Protein AF-A0A0P0Y2K9-F1 (afdb_monomer_lite)

Organism: Oryza sativa subsp. japonica (NCBI:txid39947)

Radius of gyration: 36.41 Å; chains: 1; bounding box: 81×42×107 Å

Structure (mmCIF, N/CA/C/O backbone):
data_AF-A0A0P0Y2K9-F1
#
_entry.id   AF-A0A0P0Y2K9-F1
#
loop_
_atom_site.group_PDB
_atom_site.id
_atom_site.type_symbol
_atom_site.label_atom_id
_atom_site.label_alt_id
_atom_site.label_comp_id
_atom_site.label_asym_id
_atom_site.label_entity_id
_atom_site.label_seq_id
_atom_site.pdbx_PDB_ins_code
_atom_site.Cartn_x
_atom_site.Cartn_y
_atom_site.Cartn_z
_atom_site.occupancy
_atom_site.B_iso_or_equiv
_atom_site.auth_seq_id
_atom_site.auth_comp_id
_atom_site.auth_asym_id
_atom_site.auth_atom_id
_atom_site.pdbx_PDB_model_num
ATOM 1 N N . MET A 1 1 ? -17.322 7.278 36.467 1.00 27.23 1 MET A N 1
ATOM 2 C CA . MET A 1 1 ? -15.935 7.567 36.911 1.00 27.23 1 MET A CA 1
ATOM 3 C C . MET A 1 1 ? -15.399 6.265 37.475 1.00 27.23 1 MET A C 1
ATOM 5 O O . MET A 1 1 ? -15.987 5.803 38.440 1.00 27.23 1 MET A O 1
ATOM 9 N N . VAL A 1 2 ? -14.335 5.715 36.868 1.00 25.84 2 VAL A N 1
ATOM 10 C CA . VAL A 1 2 ? -13.730 4.390 37.157 1.00 25.84 2 VAL A CA 1
ATOM 11 C C . VAL A 1 2 ? -14.665 3.254 36.690 1.00 25.84 2 VAL A C 1
ATOM 13 O O . VAL A 1 2 ? -15.822 3.221 37.081 1.00 25.84 2 VAL A O 1
ATOM 16 N N . LEU A 1 3 ? -14.297 2.400 35.729 1.00 27.08 3 LEU A N 1
ATOM 17 C CA . LEU A 1 3 ? -13.414 1.250 35.947 1.00 27.08 3 LEU A CA 1
ATOM 18 C C . LEU A 1 3 ? -12.744 0.775 34.636 1.00 27.08 3 LEU A C 1
ATOM 20 O O . LEU A 1 3 ? -13.413 0.428 33.670 1.00 27.08 3 LEU A O 1
ATOM 24 N N . ASN A 1 4 ? -11.410 0.778 34.673 1.00 29.02 4 ASN A N 1
ATOM 25 C CA . ASN A 1 4 ? -10.453 -0.160 34.077 1.00 29.02 4 ASN A CA 1
ATOM 26 C C . ASN A 1 4 ? -10.593 -0.544 32.589 1.00 29.02 4 ASN A C 1
ATOM 28 O O . ASN A 1 4 ? -11.092 -1.604 32.236 1.00 29.02 4 ASN A O 1
ATOM 32 N N . MET A 1 5 ? -9.945 0.262 31.740 1.00 30.53 5 MET A N 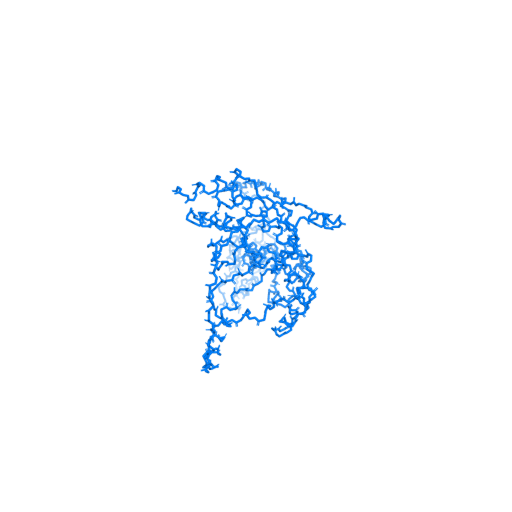1
ATOM 33 C CA . MET A 1 5 ? -9.305 -0.178 30.484 1.00 30.53 5 MET A CA 1
ATOM 34 C C . MET A 1 5 ? -7.944 -0.881 30.739 1.00 30.53 5 MET A C 1
ATOM 36 O O . MET A 1 5 ? -7.162 -1.052 29.811 1.00 30.53 5 MET A O 1
ATOM 40 N N . GLU A 1 6 ? -7.615 -1.244 31.986 1.00 28.23 6 GLU A N 1
ATOM 41 C CA . GLU A 1 6 ? -6.248 -1.625 32.393 1.00 28.23 6 GLU A CA 1
ATOM 42 C C . GLU A 1 6 ? -5.850 -3.092 32.115 1.00 28.23 6 GLU A C 1
ATOM 44 O O . GLU A 1 6 ? -4.686 -3.424 32.293 1.00 28.23 6 GLU A O 1
ATOM 49 N N . GLU A 1 7 ? -6.733 -3.953 31.590 1.00 30.23 7 GLU A N 1
ATOM 50 C CA . GLU A 1 7 ? -6.411 -5.374 31.309 1.00 30.23 7 GLU A CA 1
ATOM 51 C C . GLU A 1 7 ? -6.665 -5.827 29.854 1.00 30.23 7 GLU A C 1
ATOM 53 O O . GLU A 1 7 ? -6.779 -7.018 29.577 1.00 30.23 7 GLU A O 1
ATOM 58 N N . ILE A 1 8 ? -6.706 -4.914 28.871 1.00 36.59 8 ILE A N 1
ATOM 59 C CA . ILE A 1 8 ? -6.837 -5.270 27.433 1.00 36.59 8 ILE A CA 1
ATOM 60 C C . ILE A 1 8 ? -5.480 -5.716 26.853 1.00 36.59 8 ILE A C 1
ATOM 62 O O . ILE A 1 8 ? -5.045 -5.263 25.798 1.00 36.59 8 ILE A O 1
ATOM 66 N N . ILE A 1 9 ? -4.767 -6.572 27.584 1.00 33.12 9 ILE A N 1
ATOM 67 C CA . ILE A 1 9 ? -3.534 -7.230 27.154 1.00 33.12 9 ILE A CA 1
ATOM 68 C C . ILE A 1 9 ? -3.469 -8.572 27.889 1.00 33.12 9 ILE A C 1
ATOM 70 O O . ILE A 1 9 ? -2.968 -8.624 29.006 1.00 33.12 9 ILE A O 1
ATOM 74 N N . LYS A 1 10 ? -4.008 -9.636 27.283 1.00 30.83 10 LYS A N 1
ATOM 75 C CA . LYS A 1 10 ? -3.523 -11.030 27.380 1.00 30.83 10 LYS A CA 1
ATOM 76 C C . LYS A 1 10 ? -4.447 -11.946 26.568 1.00 30.83 10 LYS A C 1
ATOM 78 O O . LYS A 1 10 ? -5.601 -12.141 26.929 1.00 30.83 10 LYS A O 1
ATOM 83 N N . GLY A 1 11 ? -3.912 -12.517 25.489 1.00 27.78 11 GLY A N 1
ATOM 84 C CA . GLY A 1 11 ? -4.501 -13.664 24.792 1.00 27.78 11 GLY A CA 1
ATOM 85 C C . GLY A 1 11 ? -5.374 -13.325 23.580 1.00 27.78 11 GLY A C 1
ATOM 86 O O . GLY A 1 11 ? -6.485 -12.820 23.689 1.00 27.78 11 GLY A O 1
ATOM 87 N N . THR A 1 12 ? -4.841 -13.653 22.414 1.00 28.48 12 THR A N 1
ATOM 88 C CA . THR A 1 12 ? -5.476 -13.808 21.100 1.00 28.48 12 THR A CA 1
ATOM 89 C C . THR A 1 12 ? -6.893 -14.420 21.116 1.00 28.48 12 THR A C 1
ATOM 91 O O . THR A 1 12 ? -7.083 -15.565 21.500 1.00 28.48 12 THR A O 1
ATOM 94 N N . ASP A 1 13 ? -7.881 -13.623 20.689 1.00 28.97 13 ASP A N 1
ATOM 95 C CA . ASP A 1 13 ? -9.099 -13.941 19.907 1.00 28.97 13 ASP A CA 1
ATOM 96 C C . ASP A 1 13 ? -10.182 -12.897 20.237 1.00 28.97 13 ASP A C 1
ATOM 98 O O . ASP A 1 13 ? -10.722 -12.846 21.337 1.00 28.97 13 ASP A O 1
ATOM 102 N N . GLN A 1 14 ? -10.452 -12.022 19.265 1.00 30.30 14 GLN A N 1
ATOM 103 C CA . GLN A 1 14 ? -11.392 -10.889 19.247 1.00 30.30 14 GLN A CA 1
ATOM 104 C C . GLN A 1 14 ? -12.534 -10.923 20.292 1.00 30.30 14 GLN A C 1
ATOM 106 O O . GLN A 1 14 ? -13.595 -11.503 20.059 1.00 30.30 14 GLN A O 1
ATOM 111 N N . GLN A 1 15 ? -12.364 -10.198 21.403 1.00 33.53 15 GLN A N 1
ATOM 112 C CA . GLN A 1 15 ? -13.417 -9.918 22.385 1.00 33.53 15 GLN A CA 1
ATOM 113 C C . GLN A 1 15 ? -13.559 -8.399 22.547 1.00 33.53 15 GLN A C 1
ATOM 115 O O . GLN A 1 15 ? -12.663 -7.735 23.059 1.00 33.53 15 GLN A O 1
ATOM 120 N N . VAL A 1 16 ? -14.682 -7.831 22.096 1.00 36.31 16 VAL A N 1
ATOM 121 C CA . VAL A 1 16 ? -15.023 -6.419 22.341 1.00 36.31 16 VAL A CA 1
ATOM 122 C C . VAL A 1 16 ? -16.177 -6.361 23.332 1.00 36.31 16 VAL A C 1
ATOM 124 O O . VAL A 1 16 ? -17.310 -6.715 23.010 1.00 36.31 16 VAL A O 1
ATOM 127 N N . ILE A 1 17 ? -15.867 -5.914 24.548 1.00 38.50 17 ILE A N 1
ATOM 128 C CA . ILE A 1 17 ? -16.827 -5.631 25.616 1.00 38.50 17 ILE A CA 1
ATOM 129 C C . ILE A 1 17 ? -17.313 -4.188 25.454 1.00 38.50 17 ILE A C 1
ATOM 131 O O . ILE A 1 17 ? -16.518 -3.255 25.357 1.00 38.50 17 ILE A O 1
ATOM 135 N N . PHE A 1 18 ? -18.630 -3.997 25.439 1.00 38.03 18 PHE A N 1
ATOM 136 C CA . PHE A 1 18 ? -19.262 -2.682 25.449 1.00 38.03 18 PHE A CA 1
ATOM 137 C C . PHE A 1 18 ? -19.820 -2.361 26.836 1.00 38.03 18 PHE A C 1
ATOM 139 O O . PHE A 1 18 ? -20.658 -3.098 27.351 1.00 38.03 18 PHE A O 1
ATOM 146 N N . PHE A 1 19 ? -19.401 -1.230 27.402 1.00 32.75 19 PHE A N 1
ATOM 147 C CA . PHE A 1 19 ? -19.941 -0.672 28.642 1.00 32.75 19 PHE A CA 1
ATOM 148 C C . PHE A 1 19 ? -20.997 0.395 28.332 1.00 32.75 19 PHE A C 1
ATOM 150 O O . PHE A 1 19 ? -20.792 1.235 27.453 1.00 32.75 19 PHE A O 1
ATOM 157 N N . VAL A 1 20 ? -22.103 0.410 29.082 1.00 34.56 20 VAL A N 1
ATOM 158 C CA . VAL A 1 20 ? -22.997 1.574 29.156 1.00 34.56 20 VAL A CA 1
ATOM 159 C C . VAL A 1 20 ? -23.307 1.863 30.621 1.00 34.56 20 VAL A C 1
ATOM 161 O O . VAL A 1 20 ? -23.966 1.069 31.288 1.00 34.56 20 VAL A O 1
ATOM 164 N N . ASP A 1 21 ? -22.863 3.030 31.089 1.00 30.19 21 ASP A N 1
ATOM 165 C CA . ASP A 1 21 ? -23.347 3.651 32.321 1.00 30.19 21 ASP A CA 1
ATOM 166 C C . ASP A 1 21 ? -24.831 4.009 32.149 1.00 30.19 21 ASP A C 1
ATOM 168 O O . ASP A 1 21 ? -25.190 4.898 31.368 1.00 30.19 21 ASP A O 1
ATOM 172 N N . ASN A 1 22 ? -25.701 3.318 32.886 1.00 33.00 22 ASN A N 1
ATOM 173 C CA . ASN A 1 22 ? -27.119 3.641 32.973 1.00 33.00 22 ASN A CA 1
ATOM 174 C C . ASN A 1 22 ? -27.379 4.557 34.177 1.00 33.00 22 ASN A C 1
ATOM 176 O O . ASN A 1 22 ? -27.953 4.144 35.179 1.00 33.00 22 ASN A O 1
ATOM 180 N N . ASP A 1 23 ? -26.969 5.819 34.068 1.00 29.42 23 ASP A N 1
ATOM 181 C CA . ASP A 1 23 ? -27.476 6.883 34.933 1.00 29.42 23 ASP A CA 1
ATOM 182 C C . ASP A 1 23 ? -28.625 7.582 34.206 1.00 29.42 23 ASP A C 1
ATOM 184 O O . ASP A 1 23 ? -28.362 8.520 33.459 1.00 29.42 23 ASP A O 1
ATOM 188 N N . GLN A 1 24 ? -29.867 7.107 34.392 1.00 39.22 24 GLN A N 1
ATOM 189 C CA . GLN A 1 24 ? -31.086 7.912 34.622 1.00 39.22 24 GLN A CA 1
ATOM 190 C C . GLN A 1 24 ? -32.241 7.017 35.120 1.00 39.22 24 GLN A C 1
ATOM 192 O O . GLN A 1 24 ? -32.911 6.333 34.357 1.00 39.22 24 GLN A O 1
ATOM 197 N N . GLN A 1 25 ? -32.435 7.057 36.440 1.00 32.00 25 GLN A N 1
ATOM 198 C CA . GLN A 1 25 ? -33.691 6.978 37.199 1.00 32.00 25 GLN A CA 1
ATOM 199 C C . GLN A 1 25 ? -34.927 6.323 36.553 1.00 32.00 25 GLN A C 1
ATOM 201 O O . GLN A 1 25 ? -35.595 6.904 35.705 1.00 32.00 25 GLN A O 1
ATOM 206 N N . GLY A 1 26 ? -35.355 5.236 37.202 1.00 26.80 26 GLY A N 1
ATOM 207 C CA . GLY A 1 26 ? -36.754 5.029 37.563 1.00 26.80 26 GLY A CA 1
ATOM 208 C C . GLY A 1 26 ? -37.566 4.232 36.558 1.00 26.80 26 GLY A C 1
ATOM 209 O O . GLY A 1 26 ? -38.086 4.805 35.615 1.00 26.80 26 GLY A O 1
ATOM 210 N N . MET A 1 27 ? -37.742 2.939 36.837 1.00 31.58 27 MET A N 1
ATOM 211 C CA . MET A 1 27 ? -39.024 2.224 36.765 1.00 31.58 27 MET A CA 1
ATOM 212 C C . MET A 1 27 ? -38.861 0.903 37.530 1.00 31.58 27 MET A C 1
ATOM 214 O O . MET A 1 27 ? -38.116 0.011 37.138 1.00 31.58 27 MET A O 1
ATOM 218 N N . GLN A 1 28 ? -39.523 0.851 38.682 1.00 28.00 28 GLN A N 1
ATOM 219 C CA . GLN A 1 28 ? -39.623 -0.281 39.592 1.00 28.00 28 GLN A CA 1
ATOM 220 C C . GLN A 1 28 ? -40.390 -1.431 38.925 1.00 28.00 28 GLN A C 1
ATOM 222 O O . GLN A 1 28 ? -41.547 -1.247 38.553 1.00 28.00 28 GLN A O 1
ATOM 227 N N . TYR A 1 29 ? -39.781 -2.615 38.844 1.00 33.38 29 TYR A N 1
ATOM 228 C CA . TYR A 1 29 ? -40.505 -3.880 38.732 1.00 33.38 29 TYR A CA 1
ATOM 229 C C . TYR A 1 29 ? -39.875 -4.891 39.691 1.00 33.38 29 TYR A C 1
ATOM 231 O O . TYR A 1 29 ? -38.729 -5.299 39.520 1.00 33.38 29 TYR A O 1
ATOM 239 N N . ASP A 1 30 ? -40.636 -5.233 40.728 1.00 26.30 30 ASP A N 1
ATOM 240 C CA . ASP A 1 30 ? -40.287 -6.215 41.748 1.00 26.30 30 ASP A CA 1
ATOM 241 C C . ASP A 1 30 ? -40.290 -7.635 41.156 1.00 26.30 30 ASP A C 1
ATOM 243 O O . ASP A 1 30 ? -41.268 -8.045 40.524 1.00 26.30 30 ASP A O 1
ATOM 247 N N . MET A 1 31 ? -39.237 -8.418 41.415 1.00 33.91 31 MET A N 1
ATOM 248 C CA . MET A 1 31 ? -39.360 -9.874 41.529 1.00 33.91 31 MET A CA 1
ATOM 249 C C . MET A 1 31 ? -38.220 -10.450 42.386 1.00 33.91 31 MET A C 1
ATOM 251 O O . MET A 1 31 ? -37.057 -10.475 41.987 1.00 33.91 31 MET A O 1
ATOM 255 N N . ASP A 1 32 ? -38.582 -10.891 43.590 1.00 28.06 32 ASP A N 1
ATOM 256 C CA . ASP A 1 32 ? -37.734 -11.553 44.583 1.00 28.06 32 ASP A CA 1
ATOM 257 C C . ASP A 1 32 ? -37.238 -12.929 44.109 1.00 28.06 32 ASP A C 1
ATOM 259 O O . ASP A 1 32 ? -38.087 -13.771 43.840 1.00 28.06 32 ASP A O 1
ATOM 263 N N . VAL A 1 33 ? -35.923 -13.227 44.149 1.00 37.97 33 VAL A N 1
ATOM 264 C CA . VAL A 1 33 ? -35.419 -14.561 44.570 1.00 37.97 33 VAL A CA 1
ATOM 265 C C . VAL A 1 33 ? -33.964 -14.526 45.106 1.00 37.97 33 VAL A C 1
ATOM 267 O O . VAL A 1 33 ? -32.987 -14.519 44.369 1.00 37.97 33 VAL A O 1
ATOM 270 N N . ASN A 1 34 ? -33.864 -14.516 46.435 1.00 34.22 34 ASN A N 1
ATOM 271 C CA . ASN A 1 34 ? -32.932 -15.190 47.358 1.00 34.22 34 ASN A CA 1
ATOM 272 C C . ASN A 1 34 ? -31.478 -15.609 46.967 1.00 34.22 34 ASN A C 1
ATOM 274 O O . ASN A 1 34 ? -31.247 -16.552 46.216 1.00 34.22 34 ASN A O 1
ATOM 278 N N . ALA A 1 35 ? -30.536 -14.972 47.677 1.00 34.72 35 ALA A N 1
ATOM 279 C CA . ALA A 1 35 ? -29.267 -15.417 48.286 1.00 34.72 35 ALA A CA 1
ATOM 280 C C . ALA A 1 35 ? -28.654 -16.811 47.995 1.00 34.72 35 ALA A C 1
ATOM 282 O O . ALA A 1 35 ? -29.238 -17.845 48.311 1.00 34.72 35 ALA A O 1
ATOM 283 N N . ASN A 1 36 ? -27.358 -16.825 47.652 1.00 35.78 36 ASN A N 1
A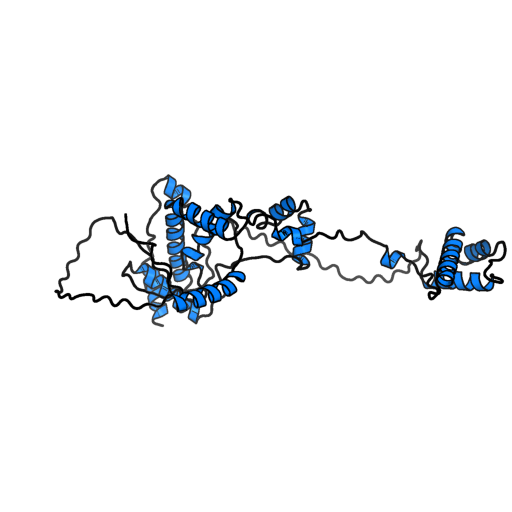TOM 284 C CA . ASN A 1 36 ? -26.263 -17.160 48.588 1.00 35.78 36 ASN A CA 1
ATOM 285 C C . ASN A 1 36 ? -24.897 -17.113 47.879 1.00 35.78 36 ASN A C 1
ATOM 287 O O . ASN A 1 36 ? -24.723 -17.695 46.812 1.00 35.78 36 ASN A O 1
ATOM 291 N N . GLY A 1 37 ? -23.929 -16.428 48.495 1.00 31.42 37 GLY A N 1
ATOM 292 C CA . GLY A 1 37 ? -22.563 -16.300 47.986 1.00 31.42 37 GLY A CA 1
ATOM 293 C C . GLY A 1 37 ? -21.664 -17.501 48.284 1.00 31.42 37 GLY A C 1
ATOM 294 O O . GLY A 1 37 ? -22.033 -18.383 49.057 1.00 31.42 37 GLY A O 1
ATOM 295 N N . ASN A 1 38 ? -20.463 -17.496 47.692 1.00 35.94 38 ASN A N 1
ATOM 296 C CA . ASN A 1 38 ? -19.182 -17.656 48.396 1.00 35.94 38 ASN A CA 1
ATOM 297 C C . ASN A 1 38 ? -17.975 -17.660 47.428 1.00 35.94 38 ASN A C 1
ATOM 299 O O . ASN A 1 38 ? -17.845 -18.563 46.613 1.00 35.94 38 ASN A O 1
ATOM 303 N N . LYS A 1 39 ? -17.084 -16.684 47.665 1.00 36.81 39 LYS A N 1
ATOM 304 C CA . LYS A 1 39 ? -15.609 -16.742 47.785 1.00 36.81 39 LYS A CA 1
ATOM 305 C C . LYS A 1 39 ? -14.740 -17.200 46.601 1.00 36.81 39 LYS A C 1
ATOM 307 O O . LYS A 1 39 ? -14.658 -18.380 46.282 1.00 36.81 39 LYS A O 1
ATOM 312 N N . GLU A 1 40 ? -13.975 -16.226 46.115 1.00 31.19 40 GLU A N 1
ATOM 313 C CA . GLU A 1 40 ? -12.767 -16.318 45.291 1.00 31.19 40 GLU A CA 1
ATOM 314 C C . GLU A 1 40 ? -11.593 -16.979 46.045 1.00 31.19 40 GLU A C 1
ATOM 316 O O . GLU A 1 40 ? -11.427 -16.799 47.257 1.00 31.19 40 GLU A O 1
ATOM 321 N N . GLN A 1 41 ? -10.769 -17.728 45.308 1.00 35.41 41 GLN A N 1
ATOM 322 C CA . GLN A 1 41 ? -9.404 -18.120 45.670 1.00 35.41 41 GLN A CA 1
ATOM 323 C C . GLN A 1 41 ? -8.498 -17.821 44.470 1.00 35.41 41 GLN A C 1
ATOM 325 O O . GLN A 1 41 ? -8.681 -18.407 43.405 1.00 35.41 41 GLN A O 1
ATOM 330 N N . GLU A 1 42 ? -7.542 -16.913 44.663 1.00 32.25 42 GLU A N 1
ATOM 331 C CA . GLU A 1 42 ? -6.419 -16.638 43.761 1.00 32.25 42 GLU A CA 1
ATOM 332 C C . GLU A 1 42 ? -5.368 -17.758 43.849 1.00 32.25 42 GLU A C 1
ATOM 334 O O . GLU A 1 42 ? -5.057 -18.251 44.938 1.00 32.25 42 GLU A O 1
ATOM 339 N N . ILE A 1 43 ? -4.807 -18.142 42.699 1.00 35.16 43 ILE A N 1
ATOM 340 C CA . ILE A 1 43 ? -3.595 -18.959 42.570 1.00 35.16 43 ILE A CA 1
ATOM 341 C C . ILE A 1 43 ? -2.659 -18.202 41.617 1.00 35.16 43 ILE A C 1
ATOM 343 O O . ILE A 1 43 ? -2.964 -18.079 40.434 1.00 35.16 43 ILE A O 1
ATOM 347 N N . GLU A 1 44 ? -1.542 -17.697 42.145 1.00 32.50 44 GLU A N 1
ATOM 348 C CA . GLU A 1 44 ? -0.389 -17.190 41.385 1.00 32.50 44 GLU A CA 1
ATOM 349 C C . GLU A 1 44 ? 0.453 -18.369 40.867 1.00 32.50 44 GLU A C 1
ATOM 351 O O . GLU A 1 44 ? 0.817 -19.242 41.660 1.00 32.50 44 GLU A O 1
ATOM 356 N N . LEU A 1 45 ? 0.794 -18.391 39.572 1.00 38.66 45 LEU A N 1
ATOM 357 C CA . LEU A 1 45 ? 1.868 -19.223 39.013 1.00 38.66 45 LEU A CA 1
ATOM 358 C C . LEU A 1 45 ? 2.601 -18.472 37.883 1.00 38.66 45 LEU A C 1
ATOM 360 O O . LEU A 1 45 ? 1.971 -17.856 37.027 1.00 38.66 45 LEU A O 1
ATOM 364 N N . ASP A 1 46 ? 3.932 -18.532 37.952 1.00 35.91 46 ASP A N 1
ATOM 365 C CA . ASP A 1 46 ? 4.945 -17.849 37.138 1.00 35.91 46 ASP A CA 1
ATOM 366 C C . ASP A 1 46 ? 5.008 -18.356 35.677 1.00 35.91 46 ASP A C 1
ATOM 368 O O . ASP A 1 46 ? 5.309 -19.529 35.465 1.00 35.91 46 ASP A O 1
ATOM 372 N N . ASP A 1 47 ? 4.807 -17.479 34.679 1.00 50.06 47 ASP A N 1
ATOM 373 C CA . ASP A 1 47 ? 4.834 -17.810 33.230 1.00 50.06 47 ASP A CA 1
ATOM 374 C C . ASP A 1 47 ? 5.529 -16.728 32.349 1.00 50.06 47 ASP A C 1
ATOM 376 O O . ASP A 1 47 ? 5.256 -16.598 31.152 1.00 50.06 47 ASP A O 1
ATOM 380 N N . ASP A 1 48 ? 6.451 -15.930 32.906 1.00 44.81 48 ASP A N 1
ATOM 381 C CA . ASP A 1 48 ? 7.046 -14.771 32.199 1.00 44.81 48 ASP A CA 1
ATOM 382 C C . ASP A 1 48 ? 7.864 -15.131 30.933 1.00 44.81 48 ASP A C 1
ATOM 384 O O . ASP A 1 48 ? 7.903 -14.346 29.986 1.00 44.81 48 ASP A O 1
ATOM 388 N N . ASP A 1 49 ? 8.453 -16.329 30.841 1.00 47.53 49 ASP A N 1
ATOM 389 C CA . ASP A 1 49 ? 9.257 -16.731 29.669 1.00 47.53 49 ASP A CA 1
ATOM 390 C C . ASP A 1 49 ? 8.404 -17.192 28.464 1.00 47.53 49 ASP A C 1
ATOM 392 O O . ASP A 1 49 ? 8.879 -17.187 27.325 1.00 47.53 49 ASP A O 1
ATOM 396 N N . ALA A 1 50 ? 7.140 -17.578 28.682 1.00 51.84 50 ALA A N 1
ATOM 397 C CA . ALA A 1 50 ? 6.243 -18.034 27.614 1.00 51.84 50 ALA A CA 1
ATOM 398 C C . ALA A 1 50 ? 5.594 -16.861 26.856 1.00 51.84 50 ALA A C 1
ATOM 400 O O . ALA A 1 50 ? 5.422 -16.928 25.637 1.00 51.84 50 ALA A O 1
ATOM 401 N N . LEU A 1 51 ? 5.308 -15.759 27.560 1.00 54.97 51 LEU A N 1
ATOM 402 C CA . LEU A 1 51 ? 4.719 -14.543 26.987 1.00 54.97 51 LEU A CA 1
ATOM 403 C C . LEU A 1 51 ? 5.674 -13.813 26.036 1.00 54.97 51 LEU A C 1
ATOM 405 O O . LEU A 1 51 ? 5.229 -13.233 25.046 1.00 54.97 51 LEU A O 1
ATOM 409 N N . GLN A 1 52 ? 6.983 -13.871 26.294 1.00 49.66 52 GLN A N 1
ATOM 410 C CA . GLN A 1 52 ? 7.986 -13.237 25.436 1.00 49.66 52 GLN A CA 1
ATOM 411 C C . GLN A 1 52 ? 8.021 -13.883 24.040 1.00 49.66 52 GLN A C 1
ATOM 413 O O . GLN A 1 52 ? 8.125 -13.189 23.032 1.00 49.66 52 GLN A O 1
ATOM 418 N N . HIS A 1 53 ? 7.854 -15.207 23.973 1.00 51.56 53 HIS A N 1
ATOM 419 C CA . HIS A 1 53 ? 7.876 -15.959 22.718 1.00 51.56 53 HIS A CA 1
ATOM 420 C C . HIS A 1 53 ? 6.557 -15.832 21.923 1.00 51.56 53 HIS A C 1
ATOM 422 O O . HIS A 1 53 ? 6.565 -15.974 20.698 1.00 51.56 53 HIS A O 1
ATOM 428 N N . GLU A 1 54 ? 5.435 -15.547 22.599 1.00 54.97 54 GLU A N 1
ATOM 429 C CA . GLU A 1 54 ? 4.153 -15.172 21.975 1.00 54.97 54 GLU A CA 1
ATOM 430 C C . GLU A 1 54 ? 4.150 -13.721 21.464 1.00 54.97 54 GLU A C 1
ATOM 432 O O . GLU A 1 54 ? 3.603 -13.454 20.393 1.00 54.97 54 GLU A O 1
ATOM 437 N N . LEU A 1 55 ? 4.797 -12.791 22.180 1.00 55.44 55 LEU A N 1
ATOM 438 C CA . LEU A 1 55 ? 4.982 -11.401 21.740 1.00 55.44 55 LEU A CA 1
ATOM 439 C C . LEU A 1 55 ? 5.859 -11.310 20.485 1.00 55.44 55 LEU A C 1
ATOM 441 O O . LEU A 1 55 ? 5.490 -10.612 19.543 1.00 55.44 55 LEU A O 1
ATOM 445 N N . GLU A 1 56 ? 6.961 -12.065 20.432 1.00 55.84 56 GLU A N 1
ATOM 446 C CA . GLU A 1 56 ? 7.832 -12.129 19.247 1.00 55.84 56 GLU A CA 1
ATOM 447 C C . GLU A 1 56 ? 7.117 -12.753 18.032 1.00 55.84 56 GLU A C 1
ATOM 449 O O . GLU A 1 56 ? 7.343 -12.331 16.900 1.00 55.84 56 GLU A O 1
ATOM 454 N N . ALA A 1 57 ? 6.197 -13.704 18.247 1.00 59.22 57 ALA A N 1
ATOM 455 C CA . ALA A 1 57 ? 5.394 -14.296 17.172 1.00 59.22 57 ALA A CA 1
ATOM 456 C C . ALA A 1 57 ? 4.306 -13.344 16.632 1.00 59.22 57 ALA A C 1
ATOM 458 O O . ALA A 1 57 ? 3.985 -13.387 15.447 1.00 59.22 57 ALA A O 1
ATOM 459 N N . LEU A 1 58 ? 3.760 -12.462 17.478 1.00 56.78 58 LEU A N 1
ATOM 460 C CA . LEU A 1 58 ? 2.809 -11.421 17.069 1.00 56.78 58 LEU A CA 1
ATOM 461 C C . LEU A 1 58 ? 3.492 -10.253 16.338 1.00 56.78 58 LEU A C 1
ATOM 463 O O . LEU A 1 58 ? 2.859 -9.601 15.509 1.00 56.78 58 LEU A O 1
ATOM 467 N N . GLU A 1 59 ? 4.774 -9.989 16.601 1.00 50.81 59 GLU A N 1
ATOM 468 C CA . GLU A 1 59 ? 5.530 -8.893 15.977 1.00 50.81 59 GLU A CA 1
ATOM 469 C C . GLU A 1 59 ? 5.839 -9.139 14.484 1.00 50.81 59 GLU A C 1
ATOM 471 O O . GLU A 1 59 ? 5.909 -8.185 13.700 1.00 50.81 59 GLU A O 1
ATOM 476 N N . ASP A 1 60 ? 5.907 -10.410 14.070 1.00 41.62 60 ASP A N 1
ATOM 477 C CA . ASP A 1 60 ? 5.991 -10.818 12.660 1.00 41.62 60 ASP A CA 1
ATOM 478 C C . ASP A 1 60 ? 4.631 -10.707 11.931 1.00 41.62 60 ASP A C 1
ATOM 480 O O . ASP A 1 60 ? 4.594 -10.358 10.749 1.00 41.62 60 ASP A O 1
ATOM 484 N N . ASP A 1 61 ? 3.505 -10.893 12.634 1.00 45.19 61 ASP A N 1
ATOM 485 C CA . ASP A 1 61 ? 2.149 -10.760 12.068 1.00 45.19 61 ASP A CA 1
ATOM 486 C C . ASP A 1 61 ? 1.658 -9.295 12.008 1.00 45.19 61 ASP A C 1
ATOM 488 O O . ASP A 1 61 ? 0.829 -8.930 11.167 1.00 45.19 61 ASP A O 1
ATOM 492 N N . ILE A 1 62 ? 2.203 -8.407 12.848 1.00 43.50 62 ILE A N 1
ATOM 493 C CA . ILE A 1 62 ? 1.877 -6.966 12.866 1.00 43.50 62 ILE A CA 1
ATOM 494 C C . ILE A 1 62 ? 2.416 -6.232 11.621 1.00 43.50 62 ILE A C 1
ATOM 496 O O . ILE A 1 62 ? 1.905 -5.169 11.250 1.00 43.50 62 ILE A O 1
ATOM 500 N N . GLN A 1 63 ? 3.389 -6.808 10.908 1.00 36.88 63 GLN A N 1
ATOM 501 C CA . GLN A 1 63 ? 3.978 -6.203 9.708 1.00 36.88 63 GLN A CA 1
ATOM 502 C C . GLN A 1 63 ? 3.080 -6.295 8.456 1.00 36.88 63 GLN A C 1
ATOM 504 O O . GLN A 1 63 ? 3.347 -5.594 7.477 1.00 36.88 63 GLN A O 1
ATOM 509 N N . ASP A 1 64 ? 1.980 -7.059 8.499 1.00 37.44 64 ASP A N 1
ATOM 510 C CA . ASP A 1 64 ? 1.024 -7.204 7.382 1.00 37.44 64 ASP A CA 1
ATOM 511 C C . ASP A 1 64 ? -0.237 -6.313 7.514 1.00 37.44 64 ASP A C 1
ATOM 513 O O . ASP A 1 64 ? -0.999 -6.141 6.563 1.00 37.44 64 ASP A O 1
ATOM 517 N N . TYR A 1 65 ? -0.447 -5.654 8.665 1.00 38.69 65 TYR A N 1
ATOM 518 C CA . TYR A 1 65 ? -1.676 -4.891 8.974 1.00 38.69 65 TYR A CA 1
ATOM 519 C C . TYR A 1 65 ? -1.514 -3.357 8.962 1.00 38.69 65 TYR A C 1
ATOM 521 O O . TYR A 1 65 ? -2.229 -2.616 9.643 1.00 38.69 65 TYR A O 1
ATOM 529 N N . GLY A 1 66 ? -0.590 -2.840 8.151 1.00 33.69 66 GLY A N 1
ATOM 530 C CA . GLY A 1 66 ? -0.329 -1.405 8.034 1.00 33.69 66 GLY A CA 1
ATOM 531 C C . GLY A 1 66 ? -1.175 -0.670 6.979 1.00 33.69 66 GLY A C 1
ATOM 532 O O . GLY A 1 66 ? -1.064 -0.941 5.789 1.00 33.69 66 GLY A O 1
ATOM 533 N N . VAL A 1 67 ? -1.842 0.411 7.419 1.00 34.47 67 VAL A N 1
ATOM 534 C CA . VAL A 1 67 ? -2.150 1.664 6.674 1.00 34.47 67 VAL A CA 1
ATOM 535 C C . VAL A 1 67 ? -3.570 1.841 6.088 1.00 34.47 67 VAL A C 1
ATOM 537 O O . VAL A 1 67 ? -3.783 1.566 4.914 1.00 34.47 67 VAL A O 1
ATOM 540 N N . TYR A 1 68 ? -4.472 2.514 6.838 1.00 36.50 68 TYR A N 1
ATOM 541 C CA . TYR A 1 68 ? -5.515 3.421 6.296 1.00 36.50 68 TYR A CA 1
ATOM 542 C C . TYR A 1 68 ? -5.847 4.604 7.198 1.00 36.50 68 TYR A C 1
ATOM 544 O O . TYR A 1 68 ? -6.608 4.474 8.146 1.00 36.50 68 TYR A O 1
ATOM 552 N N . ALA A 1 69 ? -5.401 5.794 6.811 1.00 30.14 69 ALA A N 1
ATOM 553 C CA . ALA A 1 69 ? -5.936 7.041 7.339 1.00 30.14 69 ALA A CA 1
ATOM 554 C C . ALA A 1 69 ? -6.402 7.921 6.175 1.00 30.14 69 ALA A C 1
ATOM 556 O O . ALA A 1 69 ? -5.584 8.410 5.399 1.00 30.14 69 ALA A O 1
ATOM 557 N N . ASP A 1 70 ? -7.711 8.134 6.066 1.00 32.78 70 ASP A N 1
ATOM 558 C CA . ASP A 1 70 ? -8.263 9.417 5.636 1.00 32.78 70 ASP A CA 1
ATOM 559 C C . ASP A 1 70 ? -9.616 9.590 6.332 1.00 32.78 70 ASP A C 1
ATOM 561 O O . ASP A 1 70 ? -10.391 8.642 6.468 1.00 32.78 70 ASP A O 1
ATOM 565 N N . ALA A 1 71 ? -9.877 10.793 6.831 1.00 32.94 71 ALA A N 1
ATOM 566 C CA . ALA A 1 71 ? -11.104 11.133 7.530 1.00 32.94 71 ALA A CA 1
ATOM 567 C C . ALA A 1 71 ? -12.307 10.992 6.582 1.00 32.94 71 ALA A C 1
ATOM 569 O O . ALA A 1 71 ? -12.543 11.843 5.724 1.00 32.94 71 ALA A O 1
ATOM 570 N N . ILE A 1 72 ? -13.081 9.916 6.729 1.00 34.03 72 ILE A N 1
ATOM 571 C CA . ILE A 1 72 ? -14.296 9.717 5.943 1.00 34.03 72 ILE A CA 1
ATOM 572 C C . ILE A 1 72 ? -15.433 10.513 6.588 1.00 34.03 72 ILE A C 1
ATOM 574 O O . ILE A 1 72 ? -16.152 10.027 7.461 1.00 34.03 72 ILE A O 1
ATOM 578 N N . ASN A 1 73 ? -15.646 11.731 6.095 1.00 32.81 73 ASN A N 1
ATOM 579 C CA . ASN A 1 73 ? -17.002 12.255 5.998 1.00 32.81 73 ASN A CA 1
ATOM 580 C C . ASN A 1 73 ? -17.622 11.559 4.775 1.00 32.81 73 ASN A C 1
ATOM 582 O O . ASN A 1 73 ? -17.234 11.844 3.643 1.00 32.81 73 ASN A O 1
ATOM 586 N N . VAL A 1 74 ? -18.489 10.564 4.996 1.00 30.52 74 VAL A N 1
ATOM 587 C CA . VAL A 1 74 ? -19.085 9.742 3.926 1.00 30.52 74 VAL A CA 1
ATOM 588 C C . VAL A 1 74 ? -20.050 10.616 3.117 1.00 30.52 74 VAL A C 1
ATOM 590 O O . VAL A 1 74 ? -21.248 10.647 3.389 1.00 30.52 74 VAL A O 1
ATOM 593 N N . VAL A 1 75 ? -19.537 11.331 2.118 1.00 31.28 75 VAL A N 1
ATOM 594 C CA . VAL A 1 75 ? -20.331 11.872 1.010 1.00 31.28 75 VAL A CA 1
ATOM 595 C C . VAL A 1 75 ? -19.986 11.031 -0.213 1.00 31.28 75 VAL A C 1
ATOM 597 O O . VAL A 1 75 ? -18.956 11.218 -0.853 1.00 31.28 75 VAL A O 1
ATOM 600 N N . LEU A 1 76 ? -20.827 10.029 -0.469 1.00 31.59 76 LEU A N 1
ATOM 601 C CA . LEU A 1 76 ? -20.778 9.196 -1.666 1.00 31.59 76 LEU A CA 1
ATOM 602 C C . LEU A 1 76 ? -21.539 9.922 -2.779 1.00 31.59 76 LEU A C 1
ATOM 604 O O . LEU A 1 76 ? -22.744 9.725 -2.931 1.00 31.59 76 LEU A O 1
ATOM 608 N N . GLU A 1 77 ? -20.846 10.780 -3.522 1.00 36.16 77 GLU A N 1
ATOM 609 C CA . GLU A 1 77 ? -21.269 11.152 -4.873 1.00 36.16 77 GLU A CA 1
ATOM 610 C C . GLU A 1 77 ? -20.611 10.164 -5.845 1.00 36.16 77 GLU A C 1
ATOM 612 O O . GLU A 1 77 ? -19.435 10.273 -6.189 1.00 36.16 77 GLU A O 1
ATOM 617 N N . GLU A 1 78 ? -21.370 9.131 -6.214 1.00 37.53 78 GLU A N 1
ATOM 618 C CA . GLU A 1 78 ? -21.079 8.266 -7.358 1.00 37.53 78 GLU A CA 1
ATOM 619 C C . GLU A 1 78 ? -21.352 9.072 -8.640 1.00 37.53 78 GLU A C 1
ATOM 621 O O . GLU A 1 78 ? -22.477 9.104 -9.132 1.00 37.53 78 GLU A O 1
ATOM 626 N N . GLU A 1 79 ? -20.340 9.755 -9.180 1.00 36.97 79 GLU A N 1
ATOM 627 C CA . GLU A 1 79 ? -20.342 10.132 -10.599 1.00 36.97 79 GLU A CA 1
ATOM 628 C C . GLU A 1 79 ? -19.767 8.961 -11.408 1.00 36.97 79 GLU A C 1
ATOM 630 O O . GLU A 1 79 ? -18.559 8.847 -11.626 1.00 36.97 79 GLU A O 1
ATOM 635 N N . GLU A 1 80 ? -20.653 8.058 -11.835 1.00 38.00 80 GLU A N 1
ATOM 636 C CA . GLU A 1 80 ? -20.381 7.125 -12.928 1.00 38.00 80 GLU A CA 1
ATOM 637 C C . GLU A 1 80 ? -20.227 7.935 -14.225 1.00 38.00 80 GLU A C 1
ATOM 639 O O . GLU A 1 80 ? -21.207 8.411 -14.801 1.00 38.00 80 GLU A O 1
ATOM 644 N N . LEU A 1 81 ? -18.989 8.127 -14.686 1.00 47.28 81 LEU A N 1
ATOM 645 C CA . LEU A 1 81 ? -18.742 8.609 -16.043 1.00 47.28 81 LEU A CA 1
ATOM 646 C C . LEU A 1 81 ? -18.817 7.420 -17.010 1.00 47.28 81 LEU A C 1
ATOM 648 O O . LEU A 1 81 ? -18.103 6.436 -16.799 1.00 47.28 81 LEU A O 1
ATOM 652 N N . PRO A 1 82 ? -19.647 7.491 -18.065 1.00 38.12 82 PRO A N 1
ATOM 653 C CA . PRO A 1 82 ? -19.711 6.443 -19.071 1.00 38.12 82 PRO A CA 1
ATOM 654 C C . PRO A 1 82 ? -18.384 6.367 -19.838 1.00 38.12 82 PRO A C 1
ATOM 656 O O . PRO A 1 82 ? -17.918 7.370 -20.384 1.00 38.12 82 PRO A O 1
ATOM 659 N N . ASP A 1 83 ? -17.795 5.168 -19.885 1.00 34.94 83 ASP A N 1
ATOM 660 C CA . ASP A 1 83 ? -16.743 4.802 -20.840 1.00 34.94 83 ASP A CA 1
ATOM 661 C C . ASP A 1 83 ? -17.357 4.887 -22.248 1.00 34.94 83 ASP A C 1
ATOM 663 O O . ASP A 1 83 ? -18.058 3.986 -22.706 1.00 34.94 83 ASP A O 1
ATOM 667 N N . SER A 1 84 ? -17.154 6.034 -22.893 1.00 38.97 84 SER A N 1
ATOM 668 C CA . SER A 1 84 ? -17.602 6.358 -24.246 1.00 38.97 84 SER A CA 1
ATOM 669 C C . SER A 1 84 ? -16.355 6.535 -25.101 1.00 38.97 84 SER A C 1
ATOM 671 O O . SER A 1 84 ? -15.694 7.572 -25.068 1.00 38.97 84 SER A O 1
ATOM 673 N N . ASP A 1 85 ? -15.963 5.449 -25.753 1.00 40.34 85 ASP A N 1
ATOM 674 C CA . ASP A 1 85 ? -15.958 5.328 -27.213 1.00 40.34 85 ASP A CA 1
ATOM 675 C C . ASP A 1 85 ? -14.836 4.397 -27.668 1.00 40.34 85 ASP A C 1
ATOM 677 O O . ASP A 1 85 ? -13.638 4.617 -27.478 1.00 40.34 85 ASP A O 1
ATOM 681 N N . GLU A 1 86 ? -15.302 3.310 -28.266 1.00 37.94 86 GLU A N 1
ATOM 682 C CA . GLU A 1 86 ? -14.559 2.365 -29.070 1.00 37.94 86 GLU A CA 1
ATOM 683 C C . GLU A 1 86 ? -13.863 3.127 -30.207 1.00 37.94 86 GLU A C 1
ATOM 685 O O . GLU A 1 86 ? -14.508 3.581 -31.148 1.00 37.94 86 GLU A O 1
ATOM 690 N N . GLU A 1 87 ? -12.537 3.267 -30.157 1.00 42.19 87 GLU A N 1
ATOM 691 C CA . GLU A 1 87 ? -11.789 3.542 -31.383 1.00 42.19 87 GLU A CA 1
ATOM 692 C C . GLU A 1 87 ? -11.604 2.217 -32.125 1.00 42.19 87 GLU A C 1
ATOM 694 O O . GLU A 1 87 ? -10.685 1.431 -31.868 1.00 42.19 87 GLU A O 1
ATOM 699 N N . GLU A 1 88 ? -12.554 1.967 -33.029 1.00 40.34 88 GLU A N 1
ATOM 700 C CA . GLU A 1 88 ? -12.460 0.983 -34.095 1.00 40.34 88 GLU A CA 1
ATOM 701 C C . GLU A 1 88 ? -11.108 1.106 -34.809 1.00 40.34 88 GLU A C 1
ATOM 703 O O . GLU A 1 88 ? -10.678 2.169 -35.264 1.00 40.34 88 GLU A O 1
ATOM 708 N N . ASN A 1 89 ? -10.428 -0.036 -34.913 1.00 33.94 89 ASN A N 1
ATOM 709 C CA . ASN A 1 89 ? -9.248 -0.211 -35.743 1.00 33.94 89 ASN A CA 1
ATOM 710 C C . ASN A 1 89 ? -9.642 -0.127 -37.222 1.00 33.94 89 ASN A C 1
ATOM 712 O O . ASN A 1 89 ? -9.751 -1.150 -37.900 1.00 33.94 89 ASN A O 1
ATOM 716 N N . ASP A 1 90 ? -9.765 1.085 -37.750 1.00 37.12 90 ASP A N 1
ATOM 717 C CA . ASP A 1 90 ? -9.716 1.288 -39.190 1.00 37.12 90 ASP A CA 1
ATOM 718 C C . ASP A 1 90 ? -8.263 1.192 -39.656 1.00 37.12 90 ASP A C 1
ATOM 720 O O . ASP A 1 90 ? -7.496 2.159 -39.721 1.00 37.12 90 ASP A O 1
ATOM 724 N N . ALA A 1 91 ? -7.881 -0.039 -39.998 1.00 38.31 91 ALA A N 1
ATOM 725 C CA . ALA A 1 91 ? -6.714 -0.354 -40.802 1.00 38.31 91 ALA A CA 1
ATOM 726 C C . ALA A 1 91 ? -6.876 0.267 -42.198 1.00 38.31 91 ALA A C 1
ATOM 728 O O . ALA A 1 91 ? -7.203 -0.403 -43.177 1.00 38.31 91 ALA A O 1
ATOM 729 N N . ASN A 1 92 ? -6.636 1.572 -42.297 1.00 38.31 92 ASN A N 1
ATOM 730 C CA . ASN A 1 92 ? -6.586 2.256 -43.570 1.00 38.31 92 ASN A CA 1
ATOM 731 C C . ASN A 1 92 ? -5.273 1.892 -44.273 1.00 38.31 92 ASN A C 1
ATOM 733 O O . ASN A 1 92 ? -4.214 2.475 -44.022 1.00 38.31 92 ASN A O 1
ATOM 737 N N . ALA A 1 93 ? -5.352 0.899 -45.158 1.00 37.09 93 ALA A N 1
ATOM 738 C CA . ALA A 1 93 ? -4.358 0.615 -46.181 1.00 37.09 93 ALA A CA 1
ATOM 739 C C . ALA A 1 93 ? -4.341 1.756 -47.215 1.00 37.09 93 ALA A C 1
ATOM 741 O O . ALA A 1 93 ? -4.720 1.580 -48.367 1.00 37.09 93 ALA A O 1
ATOM 742 N N . ASN A 1 94 ? -3.908 2.943 -46.791 1.00 43.34 94 ASN A N 1
ATOM 743 C CA . ASN A 1 94 ? -3.645 4.064 -47.678 1.00 43.34 94 ASN A CA 1
ATOM 744 C C . ASN A 1 94 ? -2.153 4.089 -48.012 1.00 43.34 94 ASN A C 1
ATOM 746 O O . ASN A 1 94 ? -1.297 4.277 -47.144 1.00 43.34 94 ASN A O 1
ATOM 750 N N . GLU A 1 95 ? -1.854 3.872 -49.292 1.00 38.50 95 GLU A N 1
ATOM 751 C CA . GLU A 1 95 ? -0.510 3.924 -49.853 1.00 38.50 95 GLU A CA 1
ATOM 752 C C . GLU A 1 95 ? 0.237 5.200 -49.420 1.00 38.50 95 GLU A C 1
ATOM 754 O O . GLU A 1 95 ? -0.307 6.305 -49.530 1.00 38.50 95 GLU A O 1
ATOM 759 N N . PRO A 1 96 ? 1.496 5.108 -48.944 1.00 37.69 96 PRO A N 1
ATOM 760 C CA . PRO A 1 96 ? 2.225 6.264 -48.445 1.00 37.69 96 PRO A CA 1
ATOM 761 C C . PRO A 1 96 ? 2.804 7.065 -49.620 1.00 37.69 96 PRO A C 1
ATOM 763 O O . PRO A 1 96 ? 4.015 7.128 -49.820 1.00 37.69 96 PRO A O 1
ATOM 766 N N . ILE A 1 97 ? 1.937 7.720 -50.392 1.00 43.25 97 ILE A N 1
ATOM 767 C CA . ILE A 1 97 ? 2.308 8.518 -51.572 1.00 43.25 97 ILE A CA 1
ATOM 768 C C . ILE A 1 97 ? 2.962 9.871 -51.177 1.00 43.25 97 ILE A C 1
ATOM 770 O O . ILE A 1 97 ? 3.381 10.635 -52.033 1.00 43.25 97 ILE A O 1
ATOM 774 N N . ASN A 1 98 ? 3.182 10.156 -49.881 1.00 46.62 98 ASN A N 1
ATOM 775 C CA . ASN A 1 98 ? 3.842 11.388 -49.402 1.00 46.62 98 ASN A CA 1
ATOM 776 C C . ASN A 1 98 ? 4.879 11.177 -48.273 1.00 46.62 98 ASN A C 1
ATOM 778 O O . ASN A 1 98 ? 5.090 12.057 -47.431 1.00 46.62 98 ASN A O 1
ATOM 782 N N . ALA A 1 99 ? 5.546 10.021 -48.204 1.00 52.38 99 ALA A N 1
ATOM 783 C CA . ALA A 1 99 ? 6.505 9.767 -47.129 1.00 52.38 99 ALA A CA 1
ATOM 784 C C . ALA A 1 99 ? 7.822 10.544 -47.331 1.00 52.38 99 ALA A C 1
ATOM 786 O O . ALA A 1 99 ? 8.724 10.117 -48.046 1.00 52.38 99 ALA A O 1
ATOM 787 N N . ARG A 1 100 ? 7.989 11.656 -46.598 1.00 67.06 100 ARG A N 1
ATOM 788 C CA . ARG A 1 100 ? 9.267 12.386 -46.405 1.00 67.06 100 ARG A CA 1
ATOM 789 C C . ARG A 1 100 ? 10.394 11.529 -45.787 1.00 67.06 100 ARG A C 1
ATOM 791 O O . ARG A 1 100 ? 11.466 12.048 -45.470 1.00 67.06 100 ARG A O 1
ATOM 798 N N . GLU A 1 101 ? 10.172 10.236 -45.571 1.00 77.62 101 GLU A N 1
ATOM 799 C CA . GLU A 1 101 ? 11.046 9.344 -44.819 1.00 77.62 101 GLU A CA 1
ATOM 800 C C . GLU A 1 101 ? 11.377 8.088 -45.627 1.00 77.62 101 GLU A C 1
ATOM 802 O O . GLU A 1 101 ? 10.482 7.404 -46.110 1.00 77.62 101 GLU A O 1
ATOM 807 N N . LEU A 1 102 ? 12.669 7.759 -45.746 1.00 84.00 102 LEU A N 1
ATOM 808 C CA . LEU A 1 102 ? 13.085 6.520 -46.402 1.00 84.00 102 LEU A CA 1
ATOM 809 C C . LEU A 1 102 ? 12.725 5.305 -45.550 1.00 84.00 102 LEU A C 1
ATOM 811 O O . LEU A 1 102 ? 13.113 5.226 -44.378 1.00 84.00 102 LEU A O 1
ATOM 815 N N . THR A 1 103 ? 12.117 4.313 -46.189 1.00 90.00 103 THR A N 1
ATOM 816 C CA . THR A 1 103 ? 11.903 2.982 -45.614 1.00 90.00 103 THR A CA 1
ATOM 817 C C . THR A 1 103 ? 13.239 2.255 -45.394 1.00 90.00 103 THR A C 1
ATOM 819 O O . THR A 1 103 ? 14.235 2.527 -46.069 1.00 90.00 103 THR A O 1
ATOM 822 N N . ASN A 1 104 ? 13.295 1.311 -44.446 1.00 90.75 104 ASN A N 1
ATOM 823 C CA . ASN A 1 104 ? 14.517 0.530 -44.193 1.00 90.75 104 ASN A CA 1
ATOM 824 C C . ASN A 1 104 ? 15.036 -0.206 -45.451 1.00 90.75 104 ASN A C 1
ATOM 826 O O . ASN A 1 104 ? 16.240 -0.124 -45.701 1.00 90.75 104 ASN A O 1
ATOM 830 N N . PRO A 1 105 ? 14.182 -0.825 -46.296 1.00 91.75 105 PRO A N 1
ATOM 831 C CA . PRO A 1 105 ? 14.618 -1.398 -47.571 1.00 91.75 105 PRO A CA 1
ATOM 832 C C . PRO A 1 105 ? 15.268 -0.375 -48.511 1.00 91.75 105 PRO A C 1
ATOM 834 O O . PRO A 1 105 ? 16.345 -0.635 -49.037 1.00 91.75 105 PRO A O 1
ATOM 837 N N . GLN A 1 106 ? 14.696 0.827 -48.656 1.00 91.88 106 GLN A N 1
ATOM 838 C CA . GLN A 1 106 ? 15.300 1.892 -49.472 1.00 91.88 106 GLN A CA 1
ATOM 839 C C . GLN A 1 106 ? 16.666 2.334 -48.925 1.00 91.88 106 GLN A C 1
ATOM 841 O O . GLN A 1 106 ? 17.594 2.588 -49.690 1.00 91.88 106 GLN A O 1
ATOM 846 N N . ARG A 1 107 ? 16.826 2.402 -47.596 1.00 93.50 107 ARG A N 1
ATOM 847 C CA . ARG A 1 107 ? 18.113 2.746 -46.961 1.00 93.50 107 ARG A CA 1
ATOM 848 C C . ARG A 1 107 ? 19.187 1.691 -47.236 1.00 93.50 107 ARG A C 1
ATOM 850 O O . ARG A 1 107 ? 20.342 2.064 -47.440 1.00 93.50 107 ARG A O 1
ATOM 857 N N . ARG A 1 108 ? 18.810 0.407 -47.258 1.00 93.12 108 ARG A N 1
ATOM 858 C CA . ARG A 1 108 ? 19.696 -0.713 -47.620 1.00 93.12 108 ARG A CA 1
ATOM 859 C C . ARG A 1 108 ? 20.066 -0.676 -49.104 1.00 93.12 108 ARG A C 1
ATOM 861 O O . ARG A 1 108 ? 21.252 -0.694 -49.405 1.00 93.12 108 ARG A O 1
ATOM 868 N N . ALA A 1 109 ? 19.098 -0.455 -49.994 1.00 93.50 109 ALA A N 1
ATOM 869 C CA . ALA A 1 109 ? 19.340 -0.322 -51.435 1.00 93.50 109 ALA A CA 1
ATOM 870 C C . ALA A 1 109 ? 20.287 0.850 -51.781 1.00 93.50 109 ALA A C 1
ATOM 872 O O . ALA A 1 109 ? 21.160 0.723 -52.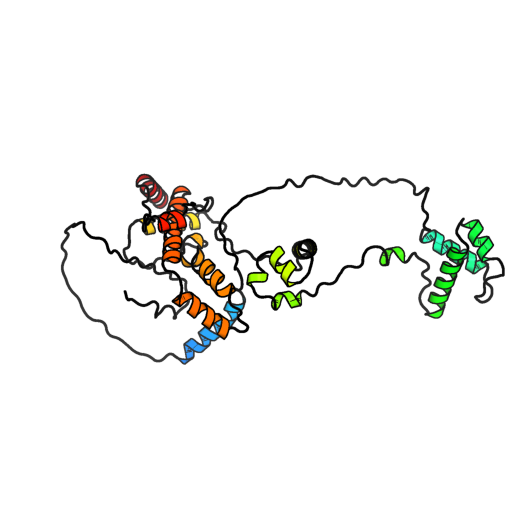637 1.00 93.50 109 ALA A O 1
ATOM 873 N N . ILE A 1 110 ? 20.177 1.985 -51.077 1.00 93.12 110 ILE A N 1
ATOM 874 C CA . ILE A 1 110 ? 21.131 3.103 -51.209 1.00 93.12 110 ILE A CA 1
ATOM 875 C C . ILE A 1 110 ? 22.542 2.680 -50.807 1.00 93.12 110 ILE A C 1
ATOM 877 O O . ILE A 1 110 ? 23.508 3.044 -51.475 1.00 93.12 110 ILE A O 1
ATOM 881 N N . TYR A 1 111 ? 22.670 1.952 -49.697 1.00 93.44 111 TYR A N 1
ATOM 882 C CA . TYR A 1 111 ? 23.962 1.467 -49.230 1.00 93.44 111 TYR A CA 1
ATOM 883 C C . TYR A 1 111 ? 24.584 0.469 -50.217 1.00 93.44 111 TYR A C 1
ATOM 885 O O . TYR A 1 111 ? 25.757 0.615 -50.553 1.00 93.44 111 TYR A O 1
ATOM 893 N N . GLU A 1 112 ? 23.801 -0.475 -50.737 1.00 93.19 112 GLU A N 1
ATOM 894 C CA . GLU A 1 112 ? 24.238 -1.434 -51.759 1.00 93.19 112 GLU A CA 1
ATOM 895 C C . GLU A 1 112 ? 24.708 -0.723 -53.035 1.00 93.19 112 GLU A C 1
ATOM 897 O O . GLU A 1 112 ? 25.795 -1.009 -53.537 1.00 93.19 112 GLU A O 1
ATOM 902 N N . LEU A 1 113 ? 23.966 0.282 -53.515 1.00 93.75 113 LEU A N 1
ATOM 903 C CA . LEU A 1 113 ? 24.372 1.054 -54.691 1.00 93.75 113 LEU A CA 1
ATOM 904 C C . LEU A 1 113 ? 25.670 1.837 -54.444 1.00 93.75 113 LEU A C 1
ATOM 906 O O . LEU A 1 113 ? 26.535 1.892 -55.317 1.00 93.75 113 LEU A O 1
ATOM 910 N N . LEU A 1 114 ? 25.850 2.406 -53.251 1.00 93.12 114 LEU A N 1
ATOM 911 C CA . LEU A 1 114 ? 27.109 3.054 -52.873 1.00 93.12 114 LEU A CA 1
ATOM 912 C C . LEU A 1 114 ? 28.273 2.063 -52.803 1.00 93.12 114 LEU A C 1
ATOM 914 O O . LEU A 1 114 ? 29.381 2.418 -53.197 1.00 93.12 114 LEU A O 1
ATOM 918 N N . LEU A 1 115 ? 28.026 0.832 -52.349 1.00 92.06 115 LEU A N 1
ATOM 919 C CA . LEU A 1 115 ? 29.035 -0.222 -52.310 1.00 92.06 115 LEU A CA 1
ATOM 920 C C . LEU A 1 115 ? 29.524 -0.574 -53.724 1.00 92.06 115 LEU A C 1
ATOM 922 O O . LEU A 1 115 ? 30.727 -0.684 -53.926 1.00 92.06 11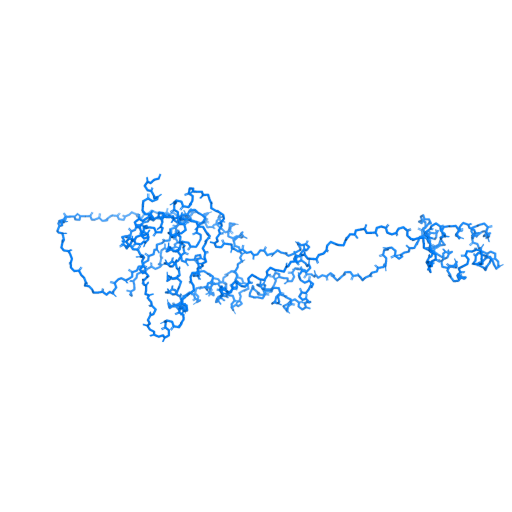5 LEU A O 1
ATOM 926 N N . THR A 1 116 ? 28.630 -0.627 -54.723 1.00 92.31 116 THR A N 1
ATOM 927 C CA . THR A 1 116 ? 29.025 -0.835 -56.138 1.00 92.31 116 THR A CA 1
ATOM 928 C C . THR A 1 116 ? 29.843 0.316 -56.740 1.00 92.31 116 THR A C 1
ATOM 930 O O . THR A 1 116 ? 30.481 0.142 -57.773 1.00 92.31 116 THR A O 1
ATOM 933 N N . LYS A 1 117 ? 29.816 1.500 -56.111 1.00 89.88 117 LYS A N 1
ATOM 934 C CA . LYS A 1 117 ? 30.536 2.720 -56.521 1.00 89.88 117 LYS A CA 1
ATOM 935 C C . LYS A 1 117 ? 31.720 3.043 -55.599 1.00 89.88 117 LYS A C 1
ATOM 937 O O . LYS A 1 117 ? 32.226 4.170 -55.617 1.00 89.88 117 LYS A O 1
ATOM 942 N N . SER A 1 118 ? 32.112 2.096 -54.747 1.00 87.81 118 SER A N 1
ATOM 943 C CA . SER A 1 118 ? 33.227 2.241 -53.820 1.00 87.81 118 SER A CA 1
ATOM 944 C C . SER A 1 118 ? 34.397 1.363 -54.253 1.00 87.81 118 SER A C 1
ATOM 946 O O . SER A 1 118 ? 34.222 0.177 -54.511 1.00 87.81 118 SER A O 1
ATOM 948 N N . LEU A 1 119 ? 35.593 1.950 -54.289 1.00 84.75 119 LEU A N 1
ATOM 949 C CA . LEU A 1 119 ? 36.862 1.247 -54.468 1.00 84.75 119 LEU A CA 1
ATOM 950 C C . LEU A 1 119 ? 37.650 1.377 -53.158 1.00 84.75 119 LEU A C 1
ATOM 952 O O . LEU A 1 119 ? 37.799 2.483 -52.635 1.00 84.75 119 LEU A O 1
ATOM 956 N N . ASP A 1 120 ? 38.079 0.249 -52.589 1.00 78.62 120 ASP A N 1
ATOM 957 C CA . ASP A 1 120 ? 38.870 0.165 -51.348 1.00 78.62 120 ASP A CA 1
ATOM 958 C C . ASP A 1 120 ? 38.284 0.931 -50.141 1.00 78.62 120 ASP A C 1
ATOM 960 O O . ASP A 1 120 ? 39.000 1.485 -49.309 1.00 78.62 120 ASP A O 1
ATOM 964 N N . GLY A 1 121 ? 36.951 0.990 -50.037 1.00 77.12 121 GLY A N 1
ATOM 965 C CA . GLY A 1 121 ? 36.245 1.683 -48.950 1.00 77.12 121 GLY A CA 1
ATOM 966 C C . GLY A 1 121 ? 36.093 3.198 -49.139 1.00 77.12 121 GLY A C 1
ATOM 967 O O . GLY A 1 121 ? 35.460 3.863 -48.306 1.00 77.12 121 GLY A O 1
ATOM 968 N N . TYR A 1 122 ? 36.606 3.743 -50.244 1.00 84.44 122 TYR A N 1
ATOM 969 C CA . TYR A 1 122 ? 36.416 5.131 -50.657 1.00 84.44 122 TYR A CA 1
ATOM 970 C C . TYR A 1 122 ? 35.350 5.222 -51.750 1.00 84.44 122 TYR A C 1
ATOM 972 O O . TYR A 1 122 ? 35.258 4.369 -52.630 1.00 84.44 122 TYR A O 1
ATOM 980 N N . LEU A 1 123 ? 34.511 6.254 -51.683 1.00 86.12 123 LEU A N 1
ATOM 981 C CA . LEU A 1 123 ? 33.487 6.518 -52.693 1.00 86.12 123 LEU A CA 1
ATOM 982 C C . LEU A 1 123 ? 34.079 7.322 -53.850 1.00 86.12 123 LEU A C 1
ATOM 984 O O . LEU A 1 123 ? 34.732 8.343 -53.618 1.00 86.12 123 LEU A O 1
ATOM 988 N N . GLU A 1 124 ? 33.778 6.926 -55.087 1.00 87.62 124 GLU A N 1
ATOM 989 C CA . GLU A 1 124 ? 34.162 7.696 -56.272 1.00 87.62 124 GLU A CA 1
ATOM 990 C C . GLU A 1 124 ? 33.605 9.128 -56.219 1.00 87.62 124 GLU A C 1
ATOM 992 O O . GLU A 1 124 ? 32.494 9.381 -55.728 1.00 87.62 124 GLU A O 1
ATOM 997 N N . LYS A 1 125 ? 34.362 10.094 -56.751 1.00 87.19 125 LYS A N 1
ATOM 998 C CA . LYS A 1 125 ? 33.954 11.504 -56.769 1.00 87.19 125 LYS A CA 1
ATOM 999 C C . LYS A 1 125 ? 32.647 11.659 -57.555 1.00 87.19 125 LYS A C 1
ATOM 1001 O O . LYS A 1 125 ? 32.577 11.342 -58.733 1.00 87.19 125 LYS A O 1
ATOM 1006 N N . GLY A 1 126 ? 31.610 12.183 -56.900 1.00 88.00 126 GLY A N 1
ATOM 1007 C CA . GLY A 1 126 ? 30.287 12.396 -57.504 1.00 88.00 126 GLY A CA 1
ATOM 1008 C C . GLY A 1 126 ? 29.299 11.234 -57.348 1.00 88.00 126 GLY A C 1
ATOM 1009 O O . GLY A 1 126 ? 28.106 11.448 -57.552 1.00 88.00 126 GLY A O 1
ATOM 1010 N N . SER A 1 127 ? 29.734 10.057 -56.884 1.00 90.75 127 SER A N 1
ATOM 1011 C CA . SER A 1 127 ? 28.860 8.887 -56.657 1.00 90.75 127 SER A CA 1
ATOM 1012 C C . SER A 1 127 ? 27.645 9.208 -55.777 1.00 90.75 127 SER A C 1
ATOM 1014 O O . SER A 1 127 ? 26.515 8.887 -56.127 1.00 90.75 127 SER A O 1
ATOM 1016 N N . THR A 1 128 ? 27.849 9.931 -54.670 1.00 91.31 128 THR A N 1
ATOM 1017 C CA . THR A 1 128 ? 26.757 10.326 -53.758 1.00 91.31 128 THR A CA 1
ATOM 1018 C C . THR A 1 128 ? 25.686 11.192 -54.418 1.00 91.31 128 THR A C 1
ATOM 1020 O O . THR A 1 128 ? 24.533 11.129 -53.999 1.00 91.31 128 THR A O 1
ATOM 1023 N N . ARG A 1 129 ? 26.041 11.976 -55.445 1.00 92.88 129 ARG A N 1
ATOM 1024 C CA . ARG A 1 129 ? 25.086 12.774 -56.219 1.00 92.88 129 ARG A CA 1
ATOM 1025 C C . ARG A 1 129 ? 24.258 11.884 -57.143 1.00 92.88 129 ARG A C 1
ATOM 1027 O O . ARG A 1 129 ? 23.043 12.009 -57.140 1.00 92.88 129 ARG A O 1
ATOM 1034 N N . VAL A 1 130 ? 24.899 10.942 -57.835 1.00 93.31 130 VAL A N 1
ATOM 1035 C CA . VAL A 1 130 ? 24.209 9.966 -58.695 1.00 93.31 130 VAL A CA 1
ATOM 1036 C C . VAL A 1 130 ? 23.213 9.137 -57.879 1.00 93.31 130 VAL A C 1
ATOM 1038 O O . VAL A 1 130 ? 22.052 9.019 -58.249 1.00 93.31 130 VAL A O 1
ATOM 1041 N N . VAL A 1 131 ? 23.629 8.622 -56.716 1.00 92.81 131 VAL A N 1
ATOM 1042 C CA . VAL A 1 131 ? 22.743 7.841 -55.833 1.00 92.81 131 VAL A CA 1
ATOM 1043 C C . VAL A 1 131 ? 21.606 8.699 -55.266 1.00 92.81 131 VAL A C 1
ATOM 1045 O O . VAL A 1 131 ? 20.476 8.231 -55.155 1.00 92.81 131 VAL A O 1
ATOM 1048 N N . ALA A 1 132 ? 21.877 9.959 -54.922 1.00 92.69 132 ALA A N 1
ATOM 1049 C CA . ALA A 1 132 ? 20.852 10.890 -54.455 1.00 92.69 132 ALA A CA 1
ATOM 1050 C C . ALA A 1 132 ? 19.770 11.148 -55.516 1.00 92.69 132 ALA A C 1
ATOM 1052 O O . ALA A 1 132 ? 18.587 11.168 -55.178 1.00 92.69 132 ALA A O 1
ATOM 1053 N N . GLU A 1 133 ? 20.171 11.295 -56.781 1.00 91.62 133 GLU A N 1
ATOM 1054 C CA . GLU A 1 133 ? 19.266 11.487 -57.919 1.00 91.62 133 GLU A CA 1
ATOM 1055 C C . GLU A 1 133 ? 18.412 10.231 -58.178 1.00 91.62 133 GLU A C 1
ATOM 1057 O O . GLU A 1 133 ? 17.198 10.352 -58.317 1.00 91.62 133 GLU A O 1
ATOM 1062 N N . VAL A 1 134 ? 19.000 9.026 -58.130 1.00 92.69 134 VAL A N 1
ATOM 1063 C CA . VAL A 1 134 ? 18.278 7.749 -58.343 1.00 92.69 134 VAL A CA 1
ATOM 1064 C C . VAL A 1 134 ? 17.158 7.527 -57.324 1.00 92.69 134 VAL A C 1
ATOM 1066 O O . VAL A 1 134 ? 16.065 7.105 -57.687 1.00 92.69 134 VAL A O 1
ATOM 1069 N N . PHE A 1 135 ? 17.415 7.808 -56.046 1.00 90.56 135 PHE A N 1
ATOM 1070 C CA . PHE A 1 135 ? 16.432 7.588 -54.980 1.00 90.56 135 PHE A CA 1
ATOM 1071 C C . PHE A 1 135 ? 15.569 8.824 -54.677 1.00 90.56 135 PHE A C 1
ATOM 1073 O O . PHE A 1 135 ? 14.718 8.753 -53.795 1.00 90.56 135 PHE A O 1
ATOM 1080 N N . ASN A 1 136 ? 15.786 9.949 -55.373 1.00 89.69 136 ASN A N 1
ATOM 1081 C CA . ASN A 1 136 ? 15.154 11.247 -55.107 1.00 89.69 136 ASN A CA 1
ATOM 1082 C C . ASN A 1 136 ? 15.276 11.695 -53.632 1.00 89.69 136 ASN A C 1
ATOM 1084 O O . ASN A 1 136 ? 14.314 12.107 -52.981 1.00 89.69 136 ASN A O 1
ATOM 1088 N N . VAL A 1 137 ? 16.483 11.583 -53.073 1.00 89.06 137 VAL A N 1
ATOM 1089 C CA . VAL A 1 137 ? 16.785 11.927 -51.674 1.00 89.06 137 VAL A CA 1
ATOM 1090 C C . VAL A 1 137 ? 17.918 12.935 -51.603 1.00 89.06 137 VAL A C 1
ATOM 1092 O O . VAL A 1 137 ? 18.770 13.005 -52.479 1.00 89.06 137 VAL A O 1
ATOM 1095 N N . SER A 1 138 ? 17.986 13.720 -50.527 1.00 90.94 138 SER A N 1
ATOM 1096 C CA . SER A 1 138 ? 19.080 14.687 -50.388 1.00 90.94 138 SER A CA 1
ATOM 1097 C C . SER A 1 138 ? 20.451 13.992 -50.353 1.00 90.94 138 SER A C 1
ATOM 1099 O O . SER A 1 138 ? 20.615 12.965 -49.687 1.00 90.94 138 SER A O 1
ATOM 1101 N N . ILE A 1 139 ? 21.470 14.605 -50.969 1.00 91.31 139 ILE A N 1
ATOM 1102 C CA . ILE A 1 139 ? 22.870 14.130 -50.909 1.00 91.31 139 ILE A CA 1
ATOM 1103 C C . ILE A 1 139 ? 23.316 13.923 -49.449 1.00 91.31 139 ILE A C 1
ATOM 1105 O O . ILE A 1 139 ? 24.013 12.959 -49.129 1.00 91.31 139 ILE A O 1
ATOM 1109 N N . ARG A 1 140 ? 22.847 14.776 -48.523 1.00 92.75 140 ARG A N 1
ATOM 1110 C CA . ARG A 1 140 ? 23.113 14.645 -47.079 1.00 92.75 140 ARG A CA 1
ATOM 1111 C C . ARG A 1 140 ? 22.568 13.339 -46.495 1.00 92.75 140 ARG A C 1
ATOM 1113 O O . ARG A 1 140 ? 23.196 12.765 -45.609 1.00 92.75 140 ARG A O 1
ATOM 1120 N N . THR A 1 141 ? 21.415 12.867 -46.964 1.00 91.00 141 THR A N 1
ATOM 1121 C CA . THR A 1 141 ? 20.818 11.598 -46.530 1.00 91.00 141 THR A CA 1
ATOM 1122 C C . THR A 1 141 ? 21.677 10.414 -46.962 1.00 91.00 141 THR A C 1
ATOM 1124 O O . THR A 1 141 ? 22.002 9.570 -46.128 1.00 91.00 141 THR A O 1
ATOM 1127 N N . VAL A 1 142 ? 22.115 10.401 -48.223 1.00 92.00 142 VAL A N 1
ATOM 1128 C CA . VAL A 1 142 ? 23.012 9.377 -48.786 1.00 92.00 142 VAL A CA 1
ATOM 1129 C C . VAL A 1 142 ? 24.335 9.331 -48.016 1.00 92.00 142 VAL A C 1
ATOM 1131 O O . VAL A 1 142 ? 24.752 8.278 -47.540 1.00 92.00 142 VAL A O 1
ATOM 1134 N N . GLN A 1 143 ? 24.952 10.492 -47.781 1.00 93.38 143 GLN A N 1
ATOM 1135 C CA . GLN A 1 143 ? 26.188 10.595 -46.997 1.00 93.38 143 GLN A CA 1
ATOM 1136 C C . GLN A 1 143 ? 26.014 10.130 -45.543 1.00 93.38 143 GLN A C 1
ATOM 1138 O O . GLN A 1 143 ? 26.913 9.500 -44.990 1.00 93.38 143 GLN A O 1
ATOM 1143 N N . ARG A 1 144 ? 24.869 10.414 -44.903 1.00 92.69 144 ARG A N 1
ATOM 1144 C CA . ARG A 1 144 ? 24.564 9.914 -43.549 1.00 92.69 144 ARG A CA 1
ATOM 1145 C C . ARG A 1 144 ? 24.437 8.390 -43.519 1.00 92.69 144 ARG A C 1
ATOM 1147 O O . ARG A 1 144 ? 24.905 7.783 -42.559 1.00 92.69 144 ARG A O 1
ATOM 1154 N N . ILE A 1 145 ? 23.830 7.784 -44.543 1.00 92.44 145 ILE A N 1
ATOM 1155 C CA . ILE A 1 145 ? 23.733 6.322 -44.684 1.00 92.44 145 ILE A CA 1
ATOM 1156 C C . ILE A 1 145 ? 25.134 5.714 -44.840 1.00 92.44 145 ILE A C 1
ATOM 1158 O O . ILE A 1 145 ? 25.477 4.797 -44.098 1.00 92.44 145 ILE A O 1
ATOM 1162 N N . TRP A 1 146 ? 25.980 6.285 -45.705 1.00 93.31 146 TRP A N 1
ATOM 1163 C CA . TRP A 1 146 ? 27.359 5.819 -45.889 1.00 93.31 146 TRP A CA 1
ATOM 1164 C C . TRP A 1 146 ? 28.198 5.912 -44.613 1.00 93.31 146 TRP A C 1
ATOM 1166 O O . TRP A 1 146 ? 28.786 4.925 -44.178 1.00 93.31 146 TRP A O 1
ATOM 1176 N N . LYS A 1 147 ? 28.195 7.079 -43.953 1.00 92.19 147 LYS A N 1
ATOM 1177 C CA . LYS A 1 147 ? 28.908 7.273 -42.680 1.00 92.19 147 LYS A CA 1
ATOM 1178 C C . LYS A 1 147 ? 28.451 6.271 -41.622 1.00 92.19 147 LYS A C 1
ATOM 1180 O O . LYS A 1 147 ? 29.263 5.780 -40.846 1.00 92.19 147 LYS A O 1
ATOM 1185 N N . ARG A 1 148 ? 27.155 5.946 -41.585 1.00 91.44 148 ARG A N 1
ATOM 1186 C CA . ARG A 1 148 ? 26.615 4.939 -40.666 1.00 91.44 148 ARG A CA 1
ATOM 1187 C C . ARG A 1 148 ? 27.163 3.544 -40.966 1.00 91.44 148 ARG A C 1
ATOM 1189 O O . ARG A 1 148 ? 27.525 2.852 -40.019 1.00 91.44 148 ARG A O 1
ATOM 1196 N N . ALA A 1 149 ? 27.236 3.157 -42.237 1.00 91.81 149 ALA A N 1
ATOM 1197 C CA . ALA A 1 149 ? 27.816 1.881 -42.636 1.00 91.81 149 ALA A CA 1
ATOM 1198 C C . ALA A 1 149 ? 29.313 1.808 -42.299 1.00 91.81 149 ALA A C 1
ATOM 1200 O O . ALA A 1 149 ? 29.742 0.840 -41.679 1.00 91.81 149 ALA A O 1
ATOM 1201 N N . GLN A 1 150 ? 30.081 2.865 -42.589 1.00 91.06 150 GLN A N 1
ATOM 1202 C CA . GLN A 1 150 ? 31.497 2.952 -42.210 1.00 91.06 150 GLN A CA 1
ATOM 1203 C C . GLN A 1 150 ? 31.703 2.850 -40.691 1.00 91.06 150 GLN A C 1
ATOM 1205 O O . GLN A 1 150 ? 32.617 2.165 -40.249 1.00 91.06 150 GLN A O 1
ATOM 1210 N N . LEU A 1 151 ? 30.829 3.459 -39.881 1.00 91.19 151 LEU A N 1
ATOM 1211 C CA . LEU A 1 151 ? 30.864 3.309 -38.420 1.00 91.19 151 LEU A CA 1
ATOM 1212 C C . LEU A 1 151 ? 30.577 1.871 -37.963 1.00 91.19 151 LEU A C 1
ATOM 1214 O O . LEU A 1 151 ? 31.206 1.401 -37.022 1.00 91.19 151 LEU A O 1
ATOM 1218 N N . CYS A 1 152 ? 29.641 1.165 -38.606 1.00 90.94 152 CYS A N 1
ATOM 1219 C CA . CYS A 1 152 ? 29.404 -0.255 -38.320 1.00 90.94 152 CYS A CA 1
ATOM 1220 C C . CYS A 1 152 ? 30.643 -1.103 -38.637 1.00 90.94 152 CYS A C 1
ATOM 1222 O O . CYS A 1 152 ? 31.043 -1.908 -37.801 1.00 90.94 152 CYS A O 1
ATOM 1224 N N . ILE A 1 153 ? 31.275 -0.861 -39.792 1.00 89.38 153 ILE A N 1
ATOM 1225 C CA . ILE A 1 153 ? 32.505 -1.547 -40.216 1.00 89.38 153 ILE A CA 1
ATOM 1226 C C . ILE A 1 153 ? 33.643 -1.271 -39.226 1.00 89.38 153 ILE A C 1
ATOM 1228 O O . ILE A 1 153 ? 34.286 -2.205 -38.762 1.00 89.38 153 ILE A O 1
ATOM 1232 N N . ALA A 1 154 ? 33.848 -0.009 -38.838 1.00 90.62 154 ALA A N 1
ATOM 1233 C CA . ALA A 1 154 ? 34.890 0.380 -37.888 1.00 90.62 154 ALA A CA 1
ATOM 1234 C C . ALA A 1 154 ? 34.702 -0.246 -36.495 1.00 90.62 154 ALA A C 1
ATOM 1236 O O . ALA A 1 154 ? 35.681 -0.529 -35.815 1.00 90.62 154 ALA A O 1
ATOM 1237 N N . HIS A 1 155 ? 33.456 -0.470 -36.067 1.00 90.69 155 HIS A N 1
ATOM 1238 C CA . HIS A 1 155 ? 33.147 -1.125 -34.792 1.00 90.69 155 HIS A CA 1
ATOM 1239 C C . HIS A 1 155 ? 33.109 -2.664 -34.891 1.00 90.69 155 HIS A C 1
ATOM 1241 O O . HIS A 1 155 ? 32.863 -3.318 -33.882 1.00 90.69 155 HIS A O 1
ATOM 1247 N N . GLY A 1 156 ? 33.286 -3.254 -36.082 1.00 88.81 156 GLY A N 1
ATOM 1248 C CA . GLY A 1 156 ? 33.175 -4.705 -36.294 1.00 88.81 156 GLY A CA 1
ATOM 1249 C C . GLY A 1 156 ? 31.759 -5.268 -36.108 1.00 88.81 156 GLY A C 1
ATOM 1250 O O . GLY A 1 156 ? 31.590 -6.467 -35.901 1.00 88.81 156 GLY A O 1
ATOM 1251 N N . VAL A 1 157 ? 30.728 -4.418 -36.159 1.00 88.44 157 VAL A N 1
ATOM 1252 C CA . VAL A 1 157 ? 29.320 -4.811 -35.984 1.00 88.44 157 VAL A CA 1
ATOM 1253 C C . VAL A 1 157 ? 28.668 -5.005 -37.352 1.00 88.44 157 VAL A C 1
ATOM 1255 O O . VAL A 1 157 ? 28.971 -4.275 -38.298 1.00 88.44 157 VAL A O 1
ATOM 1258 N N . GLN A 1 158 ? 27.716 -5.941 -37.454 1.00 86.69 158 GLN A N 1
ATOM 1259 C CA . GLN A 1 158 ? 26.894 -6.120 -38.656 1.00 86.69 158 GLN A CA 1
ATOM 1260 C C . GLN A 1 158 ? 26.335 -4.776 -39.155 1.00 86.69 158 GLN A C 1
ATOM 1262 O O . GLN A 1 158 ? 25.837 -3.948 -38.380 1.00 86.69 158 GLN A O 1
ATOM 1267 N N . ILE A 1 159 ? 26.442 -4.544 -40.465 1.00 86.75 159 ILE A N 1
ATOM 1268 C CA . ILE A 1 159 ? 26.091 -3.266 -41.084 1.00 86.75 159 ILE A CA 1
ATOM 1269 C C . ILE A 1 159 ? 24.579 -3.052 -40.988 1.00 86.75 159 ILE A C 1
ATOM 1271 O O . ILE A 1 159 ? 23.797 -3.658 -41.713 1.00 86.75 159 ILE A O 1
ATOM 1275 N N . ASN A 1 160 ? 24.171 -2.153 -40.091 1.00 88.06 160 ASN A N 1
ATOM 1276 C CA . ASN A 1 160 ? 22.780 -1.760 -39.913 1.00 88.06 160 ASN A CA 1
ATOM 1277 C C . ASN A 1 160 ? 22.598 -0.270 -40.250 1.00 88.06 160 ASN A C 1
ATOM 1279 O O . ASN A 1 160 ? 22.943 0.630 -39.465 1.00 88.06 160 ASN A O 1
ATOM 1283 N N . VAL A 1 161 ? 22.028 -0.034 -41.436 1.00 88.56 161 VAL A N 1
ATOM 1284 C CA . VAL A 1 161 ? 21.681 1.288 -41.980 1.00 88.56 161 VAL A CA 1
ATOM 1285 C C . VAL A 1 161 ? 20.218 1.679 -41.745 1.00 88.56 161 VAL A C 1
ATOM 1287 O O . VAL A 1 161 ? 19.797 2.739 -42.219 1.00 88.56 161 VAL A O 1
ATOM 1290 N N . ASP A 1 162 ? 19.457 0.875 -40.999 1.00 89.12 162 ASP A N 1
ATOM 1291 C CA . ASP A 1 162 ? 18.039 1.101 -40.720 1.00 89.12 162 ASP A CA 1
ATOM 1292 C C . ASP A 1 162 ? 17.815 2.429 -39.973 1.00 89.12 162 ASP A C 1
ATOM 1294 O O . ASP A 1 162 ? 18.715 3.024 -39.361 1.00 89.12 162 ASP A O 1
ATOM 1298 N N . SER A 1 163 ? 16.594 2.951 -40.059 1.00 86.12 163 SER A N 1
ATOM 1299 C CA . SER A 1 163 ? 16.220 4.181 -39.370 1.00 86.12 163 SER A CA 1
ATOM 1300 C C . SER A 1 163 ? 16.268 3.990 -37.852 1.00 86.12 163 SER A C 1
ATOM 1302 O O . SER A 1 163 ? 15.561 3.161 -37.286 1.00 86.12 163 SER A O 1
ATOM 1304 N N . ARG A 1 164 ? 17.045 4.832 -37.161 1.00 84.31 164 ARG A N 1
ATOM 1305 C CA . ARG A 1 164 ? 17.070 4.877 -35.688 1.00 84.31 164 ARG A CA 1
ATOM 1306 C C . ARG A 1 164 ? 15.819 5.508 -35.083 1.00 84.31 164 ARG A C 1
ATOM 1308 O O . ARG A 1 164 ? 15.658 5.467 -33.868 1.00 84.31 164 ARG A O 1
ATOM 1315 N N . LYS A 1 165 ? 14.940 6.097 -35.905 1.00 82.12 165 LYS A N 1
ATOM 1316 C CA . LYS A 1 165 ? 13.724 6.742 -35.406 1.00 82.12 165 LYS A CA 1
ATOM 1317 C C . LYS A 1 165 ? 12.847 5.764 -34.639 1.00 82.12 165 LYS A C 1
ATOM 1319 O O . LYS A 1 165 ? 12.368 6.165 -33.601 1.00 82.12 165 LYS A O 1
ATOM 1324 N N . ARG A 1 166 ? 12.749 4.493 -35.051 1.00 79.50 166 ARG A N 1
ATOM 1325 C CA . ARG A 1 166 ? 11.953 3.471 -34.340 1.00 79.50 166 ARG A CA 1
ATOM 1326 C C . ARG A 1 166 ? 12.241 3.409 -32.832 1.00 79.50 166 ARG A C 1
ATOM 1328 O O . ARG A 1 166 ? 11.329 3.159 -32.060 1.00 79.50 166 ARG A O 1
ATOM 1335 N N . TYR A 1 167 ? 13.493 3.625 -32.428 1.00 75.25 167 TYR A N 1
ATOM 1336 C CA . TYR A 1 167 ? 13.925 3.508 -31.029 1.00 75.25 167 TYR A CA 1
ATOM 1337 C C . TYR A 1 167 ? 14.188 4.860 -30.357 1.00 75.25 167 TYR A C 1
ATOM 1339 O O . TYR A 1 167 ? 14.272 4.937 -29.138 1.00 75.25 167 TYR A O 1
ATOM 1347 N N . ASN A 1 168 ? 14.325 5.922 -31.154 1.00 81.81 168 ASN A N 1
ATOM 1348 C CA . ASN A 1 168 ? 14.660 7.268 -30.686 1.00 81.81 168 ASN A CA 1
ATOM 1349 C C . ASN A 1 168 ? 13.524 8.274 -30.925 1.00 81.81 168 ASN A C 1
ATOM 1351 O O . ASN A 1 168 ? 13.750 9.482 -30.839 1.00 81.81 168 ASN A O 1
ATOM 1355 N N . CYS A 1 169 ? 12.336 7.804 -31.303 1.00 80.81 169 CYS A N 1
ATOM 1356 C CA . CYS A 1 169 ? 11.145 8.629 -31.436 1.00 80.81 169 CYS A CA 1
ATOM 1357 C C . CYS A 1 169 ? 10.376 8.691 -30.118 1.00 80.81 169 CYS A C 1
ATOM 1359 O O . CYS A 1 169 ? 10.485 7.812 -29.265 1.00 80.81 169 CYS A O 1
ATOM 1361 N N . GLY A 1 170 ? 9.548 9.724 -29.997 1.00 84.12 170 GLY A N 1
ATOM 1362 C CA . GLY A 1 170 ? 8.708 9.929 -28.830 1.00 84.12 170 GLY A CA 1
ATOM 1363 C C . GLY A 1 170 ? 9.438 10.593 -27.667 1.00 84.12 170 GLY A C 1
ATOM 1364 O O . GLY A 1 170 ? 10.655 10.794 -27.658 1.00 84.12 170 GLY A O 1
ATOM 1365 N N . ARG A 1 171 ? 8.643 10.983 -26.675 1.00 85.06 171 ARG A N 1
ATOM 1366 C CA . ARG A 1 171 ? 9.133 11.569 -25.432 1.00 85.06 171 ARG A CA 1
ATOM 1367 C C . ARG A 1 171 ? 9.702 10.455 -24.554 1.00 85.06 171 ARG A C 1
ATOM 1369 O O . ARG A 1 171 ? 9.019 9.467 -24.300 1.00 85.06 171 ARG A O 1
ATOM 1376 N N . LYS A 1 172 ? 10.934 10.623 -24.068 1.00 83.25 172 LYS A N 1
ATOM 1377 C CA . LYS A 1 172 ? 11.521 9.701 -23.085 1.00 83.25 172 LYS A CA 1
ATOM 1378 C C . LYS A 1 172 ? 10.681 9.711 -21.805 1.00 83.25 172 LYS A C 1
ATOM 1380 O O . LYS A 1 172 ? 10.271 10.785 -21.359 1.00 83.25 172 LYS A O 1
ATOM 1385 N N . LYS A 1 173 ? 10.419 8.529 -21.241 1.00 79.81 173 LYS A N 1
ATOM 1386 C CA . LYS A 1 173 ? 9.703 8.404 -19.967 1.00 79.81 173 LYS A CA 1
ATOM 1387 C C . LYS A 1 173 ? 10.530 9.065 -18.863 1.00 79.81 173 LYS A C 1
ATOM 1389 O O . LYS A 1 173 ? 11.749 8.929 -18.843 1.00 79.81 173 LYS A O 1
ATOM 1394 N N . VAL A 1 174 ? 9.855 9.806 -17.990 1.00 80.06 174 VAL A N 1
ATOM 1395 C CA . VAL A 1 174 ? 10.460 10.318 -16.759 1.00 80.06 174 VAL A CA 1
ATOM 1396 C C . VAL A 1 174 ? 10.384 9.188 -15.744 1.00 80.06 174 VAL A C 1
ATOM 1398 O O . VAL A 1 174 ? 9.284 8.749 -15.406 1.00 80.06 174 VAL A O 1
ATOM 1401 N N . GLU A 1 175 ? 11.541 8.691 -15.322 1.00 82.12 175 GLU A N 1
ATOM 1402 C CA . GLU A 1 175 ? 11.644 7.751 -14.210 1.00 82.12 175 GLU A CA 1
ATOM 1403 C C . GLU A 1 175 ? 11.407 8.528 -12.916 1.00 82.12 175 GLU A C 1
ATOM 1405 O O . GLU A 1 175 ? 12.034 9.560 -12.678 1.00 82.12 175 GLU A O 1
ATOM 1410 N N . ILE A 1 176 ? 10.436 8.075 -12.128 1.00 81.88 176 ILE A N 1
ATOM 1411 C CA . ILE A 1 176 ? 10.142 8.625 -10.807 1.00 81.88 176 ILE A CA 1
ATOM 1412 C C . ILE A 1 176 ? 10.607 7.581 -9.814 1.00 81.88 176 ILE A C 1
ATOM 1414 O O . ILE A 1 176 ? 10.166 6.434 -9.883 1.00 81.88 176 ILE A O 1
ATOM 1418 N N . ASP A 1 177 ? 11.493 7.985 -8.914 1.00 85.00 177 ASP A N 1
ATOM 1419 C CA . ASP A 1 177 ? 11.923 7.133 -7.821 1.00 85.00 177 ASP A CA 1
ATOM 1420 C C . ASP A 1 177 ? 10.777 6.979 -6.813 1.00 85.00 177 ASP A C 1
ATOM 1422 O O . ASP A 1 177 ? 10.395 7.921 -6.118 1.00 85.00 177 ASP A O 1
ATOM 1426 N N . LEU A 1 178 ? 10.190 5.784 -6.780 1.00 82.44 178 LEU A N 1
ATOM 1427 C CA . LEU A 1 178 ? 9.077 5.455 -5.893 1.00 82.44 178 LEU A CA 1
ATOM 1428 C C . LEU A 1 178 ? 9.542 5.129 -4.473 1.00 82.44 178 LEU A C 1
ATOM 1430 O O . LEU A 1 178 ? 8.708 5.108 -3.570 1.00 82.44 178 LEU A O 1
ATOM 1434 N N . SER A 1 179 ? 10.843 4.915 -4.247 1.00 82.88 179 SER A N 1
ATOM 1435 C CA . SER A 1 179 ? 11.368 4.634 -2.904 1.00 82.88 179 SER A CA 1
ATOM 1436 C C . SER A 1 179 ? 11.106 5.793 -1.934 1.00 82.88 179 SER A C 1
ATOM 1438 O O . SER A 1 179 ? 10.825 5.576 -0.756 1.00 82.88 179 SER A O 1
ATOM 1440 N N . VAL A 1 180 ? 11.061 7.023 -2.457 1.00 86.69 180 VAL A N 1
ATOM 1441 C CA . VAL A 1 180 ? 10.767 8.250 -1.703 1.00 86.69 180 VAL A CA 1
ATOM 1442 C C . VAL A 1 180 ? 9.362 8.231 -1.086 1.00 86.69 180 VAL A C 1
ATOM 1444 O O . VAL A 1 180 ? 9.139 8.851 -0.047 1.00 86.69 180 VAL A O 1
ATOM 1447 N N . VAL A 1 181 ? 8.413 7.479 -1.664 1.00 86.19 181 VAL A N 1
ATOM 1448 C CA . VAL A 1 181 ? 7.041 7.371 -1.135 1.00 86.19 181 VAL A CA 1
ATOM 1449 C C . VAL A 1 181 ? 7.041 6.839 0.298 1.00 86.19 181 VAL A C 1
ATOM 1451 O O . VAL A 1 181 ? 6.258 7.318 1.115 1.00 86.19 181 VAL A O 1
ATOM 1454 N N . ALA A 1 182 ? 7.951 5.919 0.632 1.00 83.06 182 ALA A N 1
ATOM 1455 C CA . ALA A 1 182 ? 8.055 5.320 1.962 1.00 83.06 182 ALA A CA 1
ATOM 1456 C C . ALA A 1 182 ? 8.562 6.287 3.050 1.00 83.06 182 ALA A C 1
ATOM 1458 O O . ALA A 1 182 ? 8.388 5.993 4.232 1.00 83.06 182 ALA A O 1
ATOM 1459 N N . ALA A 1 183 ? 9.111 7.450 2.684 1.00 86.00 183 ALA A N 1
ATOM 1460 C CA . ALA A 1 183 ? 9.565 8.479 3.625 1.00 86.00 183 ALA A CA 1
ATOM 1461 C C . ALA A 1 183 ? 8.524 9.590 3.882 1.00 86.00 183 ALA A C 1
ATOM 1463 O O . ALA A 1 183 ? 8.636 10.340 4.847 1.00 86.00 183 ALA A O 1
ATOM 1464 N N . ILE A 1 184 ? 7.497 9.717 3.034 1.00 84.81 184 ILE A N 1
ATOM 1465 C CA . ILE A 1 184 ? 6.475 10.777 3.134 1.00 84.81 184 ILE A CA 1
ATOM 1466 C C . ILE A 1 184 ? 5.550 10.511 4.336 1.00 84.81 184 ILE A C 1
ATOM 1468 O O . ILE A 1 184 ? 5.110 9.381 4.476 1.00 84.81 184 ILE A O 1
ATOM 1472 N N . PRO A 1 185 ? 5.159 11.468 5.189 1.00 82.69 185 PRO A N 1
ATOM 1473 C CA . PRO A 1 185 ? 4.209 11.191 6.276 1.00 82.69 185 PRO A CA 1
ATOM 1474 C C . PRO A 1 185 ? 2.902 10.553 5.771 1.00 82.69 185 PRO A C 1
ATOM 1476 O O . PRO A 1 185 ? 2.383 10.957 4.731 1.00 82.69 185 PRO A O 1
ATOM 1479 N N . LEU A 1 186 ? 2.332 9.581 6.496 1.00 76.19 186 LEU A N 1
ATOM 1480 C CA . LEU A 1 186 ? 1.161 8.809 6.034 1.00 76.19 186 LEU A CA 1
ATOM 1481 C C . LEU A 1 186 ? -0.032 9.687 5.622 1.00 76.19 186 LEU A C 1
ATOM 1483 O O . LEU A 1 186 ? -0.667 9.420 4.604 1.00 76.19 186 LEU A O 1
ATOM 1487 N N . ARG A 1 187 ? -0.273 10.794 6.336 1.00 78.31 187 ARG A N 1
ATOM 1488 C CA . ARG A 1 187 ? -1.304 11.796 6.004 1.00 78.31 187 ARG A CA 1
ATOM 1489 C C . ARG A 1 187 ? -1.163 12.373 4.590 1.00 78.31 187 ARG A C 1
ATOM 1491 O O . ARG A 1 187 ? -2.145 12.781 3.977 1.00 78.31 187 ARG A O 1
ATOM 1498 N N . GLN A 1 188 ? 0.056 12.431 4.064 1.00 82.38 188 GLN A N 1
ATOM 1499 C CA . GLN A 1 188 ? 0.325 12.913 2.712 1.00 82.38 188 GLN A CA 1
ATOM 1500 C C . GLN A 1 188 ? 0.222 11.811 1.647 1.00 82.38 188 GLN A C 1
ATOM 1502 O O . GLN A 1 188 ? 0.251 12.112 0.460 1.00 82.38 188 GLN A O 1
ATOM 1507 N N . ARG A 1 189 ? 0.048 10.542 2.036 1.00 85.75 189 ARG A N 1
ATOM 1508 C CA . ARG A 1 189 ? -0.112 9.407 1.111 1.00 85.75 189 ARG A CA 1
ATOM 1509 C C . ARG A 1 189 ? -1.575 9.046 0.822 1.00 85.75 189 ARG A C 1
ATOM 1511 O O . ARG A 1 189 ? -1.811 8.204 -0.038 1.00 85.75 189 ARG A O 1
ATOM 1518 N N . SER A 1 190 ? -2.542 9.659 1.515 1.00 80.75 190 SER A N 1
ATOM 1519 C CA . SER A 1 190 ? -3.957 9.252 1.479 1.00 80.75 190 SER A CA 1
ATOM 1520 C C . SER A 1 190 ? -4.620 9.478 0.118 1.00 80.75 190 SER A C 1
ATOM 1522 O O . SER A 1 190 ? -5.157 8.559 -0.501 1.00 80.75 190 SER A O 1
ATOM 1524 N N . THR A 1 191 ? -4.534 10.704 -0.398 1.00 85.62 191 THR A N 1
ATOM 1525 C CA . THR A 1 191 ? -5.109 11.069 -1.693 1.00 85.62 191 THR A CA 1
ATOM 1526 C C . THR A 1 191 ? -4.034 11.228 -2.755 1.00 85.62 191 THR A C 1
ATOM 1528 O O . THR A 1 191 ? -2.923 11.690 -2.499 1.00 85.62 191 THR A O 1
ATOM 1531 N N . ILE A 1 192 ? -4.406 10.952 -4.009 1.00 89.31 192 ILE A N 1
ATOM 1532 C CA . ILE A 1 192 ? -3.524 11.159 -5.170 1.00 89.31 192 ILE A CA 1
ATOM 1533 C C . ILE A 1 192 ? -3.018 12.609 -5.231 1.00 89.31 192 ILE A C 1
ATOM 1535 O O . ILE A 1 192 ? -1.912 12.847 -5.697 1.00 89.31 192 ILE A O 1
ATOM 1539 N N . ARG A 1 193 ? -3.828 13.582 -4.786 1.00 91.38 193 ARG A N 1
ATOM 1540 C CA . ARG A 1 193 ? -3.452 15.005 -4.771 1.00 91.38 193 ARG A CA 1
ATOM 1541 C C . ARG A 1 193 ? -2.369 15.275 -3.729 1.00 91.38 193 ARG A C 1
ATOM 1543 O O . ARG A 1 193 ? -1.323 15.789 -4.090 1.00 91.38 193 ARG A O 1
ATOM 1550 N N . SER A 1 194 ? -2.600 14.853 -2.487 1.00 90.06 194 SER A N 1
ATOM 1551 C CA . SER A 1 194 ? -1.647 15.044 -1.388 1.00 90.06 194 SER A CA 1
ATOM 1552 C C . SER A 1 194 ? -0.299 14.379 -1.689 1.00 90.06 194 SER A C 1
ATOM 1554 O O . SER A 1 194 ? 0.752 15.000 -1.542 1.00 90.06 194 SER A O 1
ATOM 1556 N N . LEU A 1 195 ? -0.330 13.158 -2.238 1.00 89.88 195 LEU A N 1
ATOM 1557 C CA . LEU A 1 195 ? 0.885 12.424 -2.594 1.00 89.88 195 LEU A CA 1
ATOM 1558 C C . LEU A 1 195 ? 1.624 13.071 -3.773 1.00 89.88 195 LEU A C 1
ATOM 1560 O O . LEU A 1 195 ? 2.852 13.062 -3.820 1.00 89.88 195 LEU A O 1
ATOM 1564 N N . ALA A 1 196 ? 0.883 13.648 -4.721 1.00 92.00 196 ALA A N 1
ATOM 1565 C CA . ALA A 1 196 ? 1.450 14.390 -5.843 1.00 92.00 196 ALA A CA 1
ATOM 1566 C C . ALA A 1 196 ? 2.176 15.650 -5.380 1.00 92.00 196 ALA A C 1
ATOM 1568 O O . ALA A 1 196 ? 3.306 15.889 -5.810 1.00 92.00 196 ALA A O 1
ATOM 1569 N N . ASP A 1 197 ? 1.563 16.395 -4.464 1.00 91.62 197 ASP A N 1
ATOM 1570 C CA . ASP A 1 197 ? 2.155 17.595 -3.882 1.00 91.62 197 ASP A CA 1
ATOM 1571 C C . ASP A 1 197 ? 3.407 17.247 -3.059 1.00 91.62 197 ASP A C 1
ATOM 1573 O O . ASP A 1 197 ? 4.435 17.908 -3.202 1.00 91.62 197 ASP A O 1
ATOM 1577 N N . ALA A 1 198 ? 3.370 16.160 -2.280 1.00 90.38 198 ALA A N 1
ATOM 1578 C CA . ALA A 1 198 ? 4.503 15.694 -1.477 1.00 90.38 198 ALA A CA 1
ATOM 1579 C C . ALA A 1 198 ? 5.692 15.188 -2.320 1.00 90.38 198 ALA A C 1
ATOM 1581 O O . ALA A 1 198 ? 6.845 15.420 -1.962 1.00 90.38 198 ALA A O 1
ATOM 1582 N N . LEU A 1 199 ? 5.434 14.532 -3.458 1.00 90.31 199 LEU A N 1
ATOM 1583 C CA . LEU A 1 199 ? 6.476 14.088 -4.396 1.00 90.31 199 LEU A CA 1
ATOM 1584 C C . LEU A 1 199 ? 6.929 15.188 -5.372 1.00 90.31 199 LEU A C 1
ATOM 1586 O O . LEU A 1 199 ? 7.899 14.994 -6.104 1.00 90.31 199 LEU A O 1
ATOM 1590 N N . GLY A 1 200 ? 6.208 16.311 -5.453 1.00 90.12 200 GLY A N 1
ATOM 1591 C CA . GLY A 1 200 ? 6.443 17.344 -6.464 1.00 90.12 200 GLY A CA 1
ATOM 1592 C C . GLY A 1 200 ? 6.170 16.872 -7.899 1.00 90.12 200 GLY A C 1
ATOM 1593 O O . GLY A 1 200 ? 6.766 17.386 -8.849 1.00 90.12 200 GLY A O 1
ATOM 1594 N N . VAL A 1 201 ? 5.288 15.882 -8.082 1.00 89.69 201 VAL A N 1
ATOM 1595 C CA . VAL A 1 201 ? 4.935 15.325 -9.399 1.00 89.69 201 VAL A CA 1
ATOM 1596 C C . VAL A 1 201 ? 3.506 15.703 -9.788 1.00 89.69 201 VAL A C 1
ATOM 1598 O O . VAL A 1 201 ? 2.639 15.811 -8.930 1.00 89.69 201 VAL A O 1
ATOM 1601 N N . PRO A 1 202 ? 3.184 15.849 -11.085 1.00 91.31 202 PRO A N 1
ATOM 1602 C CA . PRO A 1 202 ? 1.803 16.074 -11.499 1.00 91.31 202 PRO A CA 1
ATOM 1603 C C . PRO A 1 202 ? 0.876 14.920 -11.085 1.00 91.31 202 PRO A C 1
ATOM 1605 O O . PRO A 1 202 ? 1.201 13.749 -11.302 1.00 91.31 202 PRO A O 1
ATOM 1608 N N . LYS A 1 203 ? -0.334 15.246 -10.604 1.00 93.12 203 LYS A N 1
ATOM 1609 C CA . LYS A 1 203 ? -1.395 14.275 -10.252 1.00 93.12 203 LYS A CA 1
ATOM 1610 C C . LYS A 1 203 ? -1.636 13.231 -11.352 1.00 93.12 203 LYS A C 1
ATOM 1612 O O . LYS A 1 203 ? -1.849 12.059 -11.055 1.00 93.12 203 LYS A O 1
ATOM 1617 N N . SER A 1 204 ? -1.594 13.639 -12.624 1.00 91.94 204 SER A N 1
ATOM 1618 C CA . SER A 1 204 ? -1.785 12.745 -13.776 1.00 91.94 204 SER A CA 1
ATOM 1619 C C . SER A 1 204 ? -0.699 11.674 -13.883 1.00 91.94 204 SER A C 1
ATOM 1621 O O . SER A 1 204 ? -0.987 10.539 -14.259 1.00 91.94 204 SER A O 1
ATOM 1623 N N . THR A 1 205 ? 0.538 12.003 -13.507 1.00 90.44 205 THR A N 1
ATOM 1624 C CA . THR A 1 205 ? 1.651 11.054 -13.504 1.00 90.44 205 THR A CA 1
ATOM 1625 C C . THR A 1 205 ? 1.460 9.990 -12.433 1.00 90.44 205 THR A C 1
ATOM 1627 O O . THR A 1 205 ? 1.616 8.807 -12.719 1.00 90.44 205 THR A O 1
ATOM 1630 N N . LEU A 1 206 ? 1.051 10.400 -11.234 1.00 90.38 206 LEU A N 1
ATOM 1631 C CA . LEU A 1 206 ? 0.700 9.486 -10.148 1.00 90.38 206 LEU A CA 1
ATOM 1632 C C . LEU A 1 206 ? -0.493 8.601 -10.514 1.00 90.38 206 LEU A C 1
ATOM 1634 O O . LEU A 1 206 ? -0.457 7.394 -10.301 1.00 90.38 206 LEU A O 1
ATOM 1638 N N . HIS A 1 207 ? -1.521 9.172 -11.145 1.00 90.25 207 HIS A N 1
ATOM 1639 C CA . HIS A 1 207 ? -2.669 8.410 -11.635 1.00 90.25 207 HIS A CA 1
ATOM 1640 C C . HIS A 1 207 ? -2.259 7.327 -12.647 1.00 90.25 207 HIS A C 1
ATOM 1642 O O . HIS A 1 207 ? -2.731 6.194 -12.571 1.00 90.25 207 HIS A O 1
ATOM 1648 N N . ARG A 1 208 ? -1.338 7.651 -13.566 1.00 89.38 208 ARG A N 1
ATOM 1649 C CA . ARG A 1 208 ? -0.760 6.679 -14.503 1.00 89.38 208 ARG A CA 1
ATOM 1650 C C . ARG A 1 208 ? 0.010 5.573 -13.772 1.00 89.38 208 ARG A C 1
ATOM 1652 O O . ARG A 1 208 ? -0.163 4.417 -14.127 1.00 89.38 208 ARG A O 1
ATOM 1659 N N . LEU A 1 209 ? 0.796 5.907 -12.745 1.00 89.31 209 LEU A N 1
ATOM 1660 C CA . LEU A 1 209 ? 1.538 4.923 -11.941 1.00 89.31 209 LEU A CA 1
ATOM 1661 C C . LEU A 1 209 ? 0.612 3.953 -11.189 1.00 89.31 209 LEU A C 1
ATOM 1663 O O . LEU A 1 209 ? 0.894 2.759 -11.161 1.00 89.31 209 LEU A O 1
ATOM 1667 N N . PHE A 1 210 ? -0.514 4.437 -10.649 1.00 89.12 210 PHE A N 1
ATOM 1668 C CA . PHE A 1 210 ? -1.551 3.569 -10.074 1.00 89.12 210 PHE A CA 1
ATOM 1669 C C . PHE A 1 210 ? -2.183 2.650 -11.131 1.00 89.12 210 PHE A C 1
ATOM 1671 O O . PHE A 1 210 ? -2.393 1.472 -10.866 1.00 89.12 210 PHE A O 1
ATOM 1678 N N . LYS A 1 211 ? -2.459 3.159 -12.342 1.00 89.38 211 LYS A N 1
ATOM 1679 C CA . LYS A 1 211 ? -3.031 2.355 -13.439 1.00 89.38 211 LYS A CA 1
ATOM 1680 C C . LYS A 1 211 ? -2.055 1.293 -13.965 1.00 89.38 211 LYS A C 1
ATOM 1682 O O . LYS A 1 211 ? -2.484 0.218 -14.361 1.00 89.38 211 LYS A O 1
ATOM 1687 N N . GLU A 1 212 ? -0.759 1.595 -13.968 1.00 88.50 212 GLU A N 1
ATOM 1688 C CA . GLU A 1 212 ? 0.313 0.665 -14.352 1.00 88.50 212 GLU A CA 1
ATOM 1689 C C . GLU A 1 212 ? 0.653 -0.354 -13.243 1.00 88.50 212 GLU A C 1
ATOM 1691 O O . GLU A 1 212 ? 1.412 -1.284 -13.496 1.00 88.50 212 GLU A O 1
ATOM 1696 N N . GLY A 1 213 ? 0.097 -0.206 -12.032 1.00 86.88 213 GLY A N 1
ATOM 1697 C CA . GLY A 1 213 ? 0.322 -1.122 -10.907 1.00 86.88 213 GLY A CA 1
ATOM 1698 C C . GLY A 1 213 ? 1.632 -0.893 -10.144 1.00 86.88 213 GLY A C 1
ATOM 1699 O O . GLY A 1 213 ? 2.001 -1.711 -9.310 1.00 86.88 213 GLY A O 1
ATOM 1700 N N . HIS A 1 214 ? 2.330 0.219 -10.398 1.00 84.75 214 HIS A N 1
ATOM 1701 C CA . HIS A 1 214 ? 3.546 0.591 -9.666 1.00 84.75 214 HIS A CA 1
ATOM 1702 C C . HIS A 1 214 ? 3.266 1.084 -8.240 1.00 84.75 214 HIS A C 1
ATOM 1704 O O . HIS A 1 214 ? 4.147 1.048 -7.387 1.00 84.75 214 HIS A O 1
ATOM 1710 N N . LEU A 1 215 ? 2.048 1.568 -7.998 1.00 85.62 215 LEU A N 1
ATOM 1711 C CA . LEU A 1 215 ? 1.526 1.929 -6.685 1.00 85.62 215 LEU A CA 1
ATOM 1712 C C . LEU A 1 215 ? 0.154 1.280 -6.527 1.00 85.62 215 LEU A C 1
ATOM 1714 O O . LEU A 1 215 ? -0.616 1.227 -7.488 1.00 85.62 215 LEU A O 1
ATOM 1718 N N . GLN A 1 216 ? -0.164 0.821 -5.320 1.00 81.69 216 GLN A N 1
ATOM 1719 C CA . GLN A 1 216 ? -1.450 0.206 -5.012 1.00 81.69 216 GLN A CA 1
ATOM 1720 C C . GLN A 1 216 ? -2.232 1.059 -4.025 1.00 81.69 216 GLN A C 1
ATOM 1722 O O . GLN A 1 216 ? -1.681 1.635 -3.088 1.00 81.69 216 GLN A O 1
ATOM 1727 N N . ARG A 1 217 ? -3.542 1.141 -4.270 1.00 82.56 217 ARG A N 1
ATOM 1728 C CA . ARG A 1 217 ? -4.498 1.435 -3.210 1.00 82.56 217 ARG A CA 1
ATOM 1729 C C . ARG A 1 217 ? -4.899 0.063 -2.650 1.00 82.56 217 ARG A C 1
ATOM 1731 O O . ARG A 1 217 ? -5.169 -0.834 -3.428 1.00 82.56 217 ARG A O 1
ATOM 1738 N N . HIS A 1 218 ? -4.955 -0.184 -1.367 1.00 72.56 218 HIS A N 1
ATOM 1739 C CA . HIS A 1 218 ? -5.021 0.799 -0.346 1.00 72.56 218 HIS A CA 1
ATOM 1740 C C . HIS A 1 218 ? -6.530 1.038 0.041 1.00 72.56 218 HIS A C 1
ATOM 1742 O O . HIS A 1 218 ? -6.914 2.207 0.056 1.00 72.56 218 HIS A O 1
ATOM 1748 N N . SER A 1 219 ? -7.428 0.057 0.260 1.00 65.56 219 SER A N 1
ATOM 1749 C CA . SER A 1 219 ? -8.731 0.333 0.919 1.00 65.56 219 SER A CA 1
ATOM 1750 C C . SER A 1 219 ? -9.217 -0.767 1.877 1.00 65.56 219 SER A C 1
ATOM 1752 O O . SER A 1 219 ? -9.307 -1.923 1.468 1.00 65.56 219 SER A O 1
ATOM 1754 N N . ASN A 1 220 ? -9.649 -0.398 3.089 1.00 63.72 220 ASN A N 1
ATOM 1755 C CA . ASN A 1 220 ? -10.423 -1.273 3.978 1.00 63.72 220 ASN A CA 1
ATOM 1756 C C . ASN A 1 220 ? -11.919 -1.144 3.674 1.00 63.72 220 ASN A C 1
ATOM 1758 O O . ASN A 1 220 ? -12.507 -0.073 3.833 1.00 63.72 220 ASN A O 1
ATOM 1762 N N . SER A 1 221 ? -12.553 -2.236 3.246 1.00 69.31 221 SER A N 1
ATOM 1763 C CA . SER A 1 221 ? -14.006 -2.254 3.081 1.00 69.31 221 SER A CA 1
ATOM 1764 C C . SER A 1 221 ? -14.683 -2.578 4.410 1.00 69.31 221 SER A C 1
ATOM 1766 O O . SER A 1 221 ? -14.595 -3.702 4.896 1.00 69.31 221 SER A O 1
ATOM 1768 N N . LEU A 1 222 ? -15.443 -1.623 4.952 1.00 75.12 222 LEU A N 1
ATOM 1769 C CA . LEU A 1 222 ? -16.324 -1.863 6.104 1.00 75.12 222 LEU A CA 1
ATOM 1770 C C . LEU A 1 222 ? -17.507 -2.792 5.769 1.00 75.12 222 LEU A C 1
ATOM 1772 O O . LEU A 1 222 ? -18.242 -3.204 6.661 1.00 75.12 222 LEU A O 1
ATOM 1776 N N . LYS A 1 223 ? -17.735 -3.105 4.487 1.00 81.69 223 LYS A N 1
ATOM 1777 C CA . LYS A 1 223 ? -18.881 -3.899 4.021 1.00 81.69 223 LYS A CA 1
ATOM 1778 C C . LYS A 1 223 ? -18.415 -5.009 3.082 1.00 81.69 223 LYS A C 1
ATOM 1780 O O . LYS A 1 223 ? -18.528 -4.874 1.862 1.00 81.69 223 LYS A O 1
ATOM 1785 N N . PRO A 1 224 ? -17.871 -6.107 3.629 1.00 82.69 224 PRO A N 1
ATOM 1786 C CA . PRO A 1 224 ? -17.420 -7.242 2.829 1.00 82.69 224 PRO A CA 1
ATOM 1787 C C . PRO A 1 224 ? -18.597 -7.997 2.192 1.00 82.69 224 PRO A C 1
ATOM 1789 O O . PRO A 1 224 ? -19.768 -7.773 2.495 1.00 82.69 224 PRO A O 1
ATOM 1792 N N . TYR A 1 225 ? -18.308 -8.931 1.293 1.00 83.69 225 TYR A N 1
ATOM 1793 C CA . TYR A 1 225 ? -19.335 -9.832 0.775 1.00 83.69 225 TYR A CA 1
ATOM 1794 C C . TYR A 1 225 ? -19.765 -10.849 1.851 1.00 83.69 225 TYR A C 1
ATOM 1796 O O . TYR A 1 225 ? -18.921 -11.420 2.544 1.00 83.69 225 TYR A O 1
ATOM 1804 N N . LEU A 1 226 ? -21.073 -11.110 1.978 1.00 86.38 226 LEU A N 1
ATOM 1805 C CA . LEU A 1 226 ? -21.630 -12.000 3.006 1.00 86.38 226 LEU A CA 1
ATOM 1806 C C . LEU A 1 226 ? -22.316 -13.227 2.411 1.00 86.38 226 LEU A C 1
ATOM 1808 O O . LEU A 1 226 ? -23.158 -13.109 1.520 1.00 86.38 226 LEU A O 1
ATOM 1812 N N . LYS A 1 227 ? -22.017 -14.395 2.989 1.00 89.38 227 LYS A N 1
ATOM 1813 C CA . LYS A 1 227 ? -22.789 -15.635 2.805 1.00 89.38 227 LYS A CA 1
ATOM 1814 C C . LYS A 1 227 ? -24.080 -15.579 3.631 1.00 89.38 227 LYS A C 1
ATOM 1816 O O . LYS A 1 227 ? -24.123 -14.880 4.639 1.00 89.38 227 LYS A O 1
ATOM 1821 N N . GLU A 1 228 ? -25.097 -16.360 3.260 1.00 89.50 228 GLU A N 1
ATOM 1822 C CA . GLU A 1 228 ? -26.378 -16.399 3.996 1.00 89.50 228 GLU A CA 1
ATOM 1823 C C . GLU A 1 228 ? -26.206 -16.759 5.482 1.00 89.50 228 GLU A C 1
ATOM 1825 O O . GLU A 1 228 ? -26.810 -16.121 6.338 1.00 89.50 228 GLU A O 1
ATOM 1830 N N . ALA A 1 229 ? -25.304 -17.694 5.809 1.00 89.12 229 ALA A N 1
ATOM 1831 C CA . ALA A 1 229 ? -24.972 -18.027 7.198 1.00 89.12 229 ALA A CA 1
ATOM 1832 C C . ALA A 1 229 ? -24.450 -16.807 7.983 1.00 89.12 229 ALA A C 1
ATOM 1834 O O . ALA A 1 229 ? -24.904 -16.542 9.094 1.00 89.12 229 ALA A O 1
ATOM 1835 N N . ASN A 1 230 ? -23.560 -16.013 7.375 1.00 89.31 230 ASN A N 1
ATOM 1836 C CA . ASN A 1 230 ? -23.028 -14.802 8.000 1.00 89.31 230 ASN A CA 1
ATOM 1837 C C . ASN A 1 230 ? -24.130 -13.752 8.187 1.00 89.31 230 ASN A C 1
ATOM 1839 O O . ASN A 1 230 ? -24.147 -13.072 9.204 1.00 89.31 230 ASN A O 1
ATOM 1843 N N . LYS A 1 231 ? -25.075 -13.624 7.243 1.00 90.75 231 LYS A N 1
ATOM 1844 C CA . LYS A 1 231 ? -26.219 -12.710 7.401 1.00 90.75 231 LYS A CA 1
ATOM 1845 C C . LYS A 1 231 ? -27.088 -13.097 8.597 1.00 90.75 231 LYS A C 1
ATOM 1847 O O . LYS A 1 231 ? -27.481 -12.213 9.350 1.00 90.75 231 LYS A O 1
ATOM 1852 N N . LYS A 1 232 ? -27.352 -14.394 8.800 1.00 89.19 232 LYS A N 1
ATOM 1853 C CA . LYS A 1 232 ? -28.133 -14.879 9.949 1.00 89.19 232 LYS A CA 1
ATOM 1854 C C . LYS A 1 232 ? -27.431 -14.567 11.274 1.00 89.19 232 LYS A C 1
ATOM 1856 O O . LYS A 1 232 ? -28.071 -14.037 12.178 1.00 89.19 232 LYS A O 1
ATOM 1861 N N . GLU A 1 233 ? -26.119 -14.793 11.360 1.00 86.25 233 GLU A N 1
ATOM 1862 C CA . GLU A 1 233 ? -25.348 -14.463 12.569 1.00 86.25 233 GLU A CA 1
ATOM 1863 C C . GLU A 1 233 ? -25.317 -12.951 12.834 1.00 86.25 233 GLU A C 1
ATOM 1865 O O . GLU A 1 233 ? -25.505 -12.507 13.964 1.00 86.25 233 GLU A O 1
ATOM 1870 N N . ARG A 1 234 ? -25.191 -12.136 11.781 1.00 89.75 234 ARG A N 1
ATOM 1871 C CA . ARG A 1 234 ? -25.309 -10.673 11.883 1.00 89.75 234 ARG A CA 1
ATOM 1872 C C . ARG A 1 234 ? -26.679 -10.224 12.359 1.00 89.75 234 ARG A C 1
ATOM 1874 O O . ARG A 1 234 ? -26.772 -9.343 13.205 1.00 89.75 234 ARG A O 1
ATOM 1881 N N . LEU A 1 235 ? -27.746 -10.823 11.834 1.00 88.75 235 LEU A N 1
ATOM 1882 C CA . LEU A 1 235 ? -29.103 -10.510 12.267 1.00 88.75 235 LEU A CA 1
ATOM 1883 C C . LEU A 1 235 ? -29.285 -10.852 13.750 1.00 88.75 235 LEU A C 1
ATOM 1885 O O . LEU A 1 235 ? -29.792 -10.025 14.506 1.00 88.75 235 LEU A O 1
ATOM 1889 N N . ARG A 1 236 ? -28.799 -12.024 14.178 1.00 86.31 236 ARG A N 1
ATOM 1890 C CA . ARG A 1 236 ? -28.799 -12.448 15.583 1.00 86.31 236 ARG A CA 1
ATOM 1891 C C . ARG A 1 236 ? -28.050 -11.457 16.467 1.00 86.31 236 ARG A C 1
ATOM 1893 O O . ARG A 1 236 ? -28.588 -11.049 17.493 1.00 86.31 236 ARG A O 1
ATOM 1900 N N . TRP A 1 237 ? -26.862 -11.035 16.042 1.00 85.19 237 TRP A N 1
ATOM 1901 C CA . TRP A 1 237 ? -26.053 -10.034 16.733 1.00 85.19 237 TRP A CA 1
ATOM 1902 C C . TRP A 1 237 ? -26.815 -8.724 16.953 1.00 85.19 237 TRP A C 1
ATOM 1904 O O . TRP A 1 237 ? -26.903 -8.231 18.077 1.00 85.19 237 TRP A O 1
ATOM 1914 N N . CYS A 1 238 ? -27.435 -8.185 15.899 1.00 86.12 238 CYS A N 1
ATOM 1915 C CA . CYS A 1 238 ? -28.193 -6.939 15.992 1.00 86.12 238 CYS A CA 1
ATOM 1916 C C . CYS A 1 238 ? -29.425 -7.063 16.891 1.00 86.12 238 CYS A C 1
ATOM 1918 O O . CYS A 1 238 ? -29.701 -6.141 17.653 1.00 86.12 238 CYS A O 1
ATOM 1920 N N . VAL A 1 239 ? -30.146 -8.187 16.826 1.00 84.25 239 VAL A N 1
ATOM 1921 C CA . VAL A 1 239 ? -31.315 -8.446 17.680 1.00 84.25 239 VAL A CA 1
ATOM 1922 C C . VAL A 1 239 ? -30.904 -8.491 19.152 1.00 84.25 239 VAL A C 1
ATOM 1924 O O . VAL A 1 239 ? -31.502 -7.790 19.963 1.00 84.25 239 VAL A O 1
ATOM 1927 N N . VAL A 1 240 ? -29.847 -9.240 19.493 1.00 78.38 240 VAL A N 1
ATOM 1928 C CA . VAL A 1 240 ? -29.325 -9.324 20.871 1.00 78.38 240 VAL A CA 1
ATOM 1929 C C . VAL A 1 240 ? -28.880 -7.950 21.374 1.00 78.38 240 VAL A C 1
ATOM 1931 O O . VAL A 1 240 ? -29.222 -7.572 22.492 1.00 78.38 240 VAL A O 1
ATOM 1934 N N . GLY A 1 241 ? -28.199 -7.164 20.535 1.00 74.31 241 GLY A N 1
ATOM 1935 C CA . GLY A 1 241 ? -27.759 -5.811 20.885 1.00 74.31 241 GLY A CA 1
ATOM 1936 C C . GLY A 1 241 ? -28.897 -4.836 21.218 1.00 74.31 241 GLY A C 1
ATOM 1937 O O . GLY A 1 241 ? -28.672 -3.877 21.953 1.00 74.31 241 GLY A O 1
ATOM 1938 N N . GLN A 1 242 ? -30.119 -5.071 20.724 1.00 72.06 242 GLN A N 1
ATOM 1939 C CA . GLN A 1 242 ? -31.294 -4.244 21.036 1.00 72.06 242 GLN A CA 1
ATOM 1940 C C . GLN A 1 242 ? -31.985 -4.620 22.350 1.00 72.06 242 GLN A C 1
ATOM 1942 O O . GLN A 1 242 ? -32.726 -3.801 22.887 1.00 72.06 242 GLN A O 1
ATOM 1947 N N . MET A 1 243 ? -31.767 -5.828 22.884 1.00 64.75 243 MET A N 1
ATOM 1948 C CA . MET A 1 243 ? -32.488 -6.304 24.076 1.00 64.75 243 MET A CA 1
ATOM 1949 C C . MET A 1 243 ? -32.048 -5.625 25.381 1.00 64.75 243 MET A C 1
ATOM 1951 O O . MET A 1 243 ? -32.636 -5.901 26.419 1.00 64.75 243 MET A O 1
ATOM 1955 N N . GLY A 1 244 ? -31.065 -4.722 25.333 1.00 58.28 244 GLY A N 1
ATOM 1956 C CA . GLY A 1 244 ? -30.595 -3.989 26.503 1.00 58.28 244 GLY A CA 1
ATOM 1957 C C . GLY A 1 244 ? -29.796 -4.869 27.469 1.00 58.28 244 GLY A C 1
ATOM 1958 O O . GLY A 1 244 ? -30.357 -5.534 28.326 1.00 58.28 244 GLY A O 1
ATOM 1959 N N . LEU A 1 245 ? -28.469 -4.809 27.331 1.00 53.00 245 LEU A N 1
ATOM 1960 C CA . LEU A 1 245 ? -27.480 -4.779 28.421 1.00 53.00 245 LEU A CA 1
ATOM 1961 C C . LEU A 1 245 ? -27.694 -5.753 29.598 1.00 53.00 245 LEU A C 1
ATOM 1963 O O . LEU A 1 245 ? -27.863 -5.345 30.743 1.00 53.00 245 LEU A O 1
ATOM 1967 N N . ASP A 1 246 ? -27.571 -7.043 29.308 1.00 51.94 246 ASP A N 1
ATOM 1968 C CA . ASP A 1 246 ? -27.025 -8.026 30.246 1.00 51.94 246 ASP A CA 1
ATOM 1969 C C . ASP A 1 246 ? -25.602 -8.315 29.744 1.00 51.94 246 ASP A C 1
ATOM 1971 O O . ASP A 1 246 ? -25.434 -8.570 28.546 1.00 51.94 246 ASP A O 1
ATOM 1975 N N . ILE A 1 247 ? -24.567 -8.173 30.583 1.00 55.88 247 ILE A N 1
ATOM 1976 C CA . ILE A 1 247 ? -23.173 -8.365 30.146 1.00 55.88 247 ILE A CA 1
ATOM 1977 C C . ILE A 1 247 ? -23.037 -9.814 29.683 1.00 55.88 247 ILE A C 1
ATOM 1979 O O . ILE A 1 247 ? -23.012 -10.745 30.485 1.00 55.88 247 ILE A O 1
ATOM 1983 N N . ARG A 1 248 ? -22.967 -10.013 28.370 1.00 60.94 248 ARG A N 1
ATOM 1984 C CA . ARG A 1 248 ? -22.759 -11.321 27.758 1.00 60.94 248 ARG A CA 1
ATOM 1985 C C . ARG A 1 248 ? -21.568 -11.219 26.841 1.00 60.94 248 ARG A C 1
ATOM 1987 O O . ARG A 1 248 ? -21.543 -10.376 25.948 1.00 60.94 248 ARG A O 1
ATOM 1994 N N . LEU A 1 249 ? -20.599 -12.097 27.062 1.00 64.81 249 LEU A N 1
ATOM 1995 C CA . LEU A 1 249 ? -19.519 -12.282 26.115 1.00 64.81 249 LEU A CA 1
ATOM 1996 C C . LEU A 1 249 ? -20.116 -12.913 24.857 1.00 64.81 249 LEU A C 1
ATOM 1998 O O . LEU A 1 249 ? -20.616 -14.039 24.884 1.00 64.81 249 LEU A O 1
ATOM 2002 N N . VAL A 1 250 ? -20.135 -12.146 23.776 1.00 64.88 250 VAL A N 1
ATOM 2003 C CA . VAL A 1 250 ? -20.660 -12.573 22.485 1.00 64.88 250 VAL A CA 1
ATOM 2004 C C . VAL A 1 250 ? -19.597 -12.317 21.427 1.00 64.88 250 VAL A C 1
ATOM 2006 O O . VAL A 1 250 ? -18.996 -11.245 21.381 1.00 64.88 250 VAL A O 1
ATOM 2009 N N . ASN A 1 251 ? -19.368 -13.306 20.568 1.00 72.44 251 ASN A N 1
ATOM 2010 C CA . ASN A 1 251 ? -18.385 -13.190 19.497 1.00 72.44 251 ASN A CA 1
ATOM 2011 C C . ASN A 1 251 ? -18.965 -12.345 18.365 1.00 72.44 251 ASN A C 1
ATOM 2013 O O . ASN A 1 251 ? -20.070 -12.625 17.892 1.00 72.44 251 ASN A O 1
ATOM 2017 N N . GLN A 1 252 ? -18.212 -11.341 17.911 1.00 78.19 252 GLN A N 1
ATOM 2018 C CA . GLN A 1 252 ? -18.595 -10.534 16.755 1.00 78.19 252 GLN A CA 1
ATOM 2019 C C . GLN A 1 252 ? -18.865 -11.451 15.544 1.00 78.19 252 GLN A C 1
ATOM 2021 O O . GLN A 1 252 ? -18.084 -12.371 15.279 1.00 78.19 252 GLN A O 1
ATOM 2026 N N . PRO A 1 253 ? -19.950 -11.228 14.778 1.00 82.75 253 PRO A N 1
ATOM 2027 C CA . PRO A 1 253 ? -20.268 -12.063 13.630 1.00 82.75 253 PRO A CA 1
ATOM 2028 C C . PRO A 1 253 ? -19.156 -11.996 12.567 1.00 82.75 253 PRO A C 1
ATOM 2030 O O . PRO A 1 253 ? -18.638 -10.909 12.286 1.00 82.75 253 PRO A O 1
ATOM 2033 N N . PRO A 1 254 ? -18.832 -13.114 11.887 1.00 83.00 254 PRO A N 1
ATOM 2034 C CA . PRO A 1 254 ? -17.796 -13.132 10.856 1.00 83.00 254 PRO A CA 1
ATOM 2035 C C . PRO A 1 254 ? -18.042 -12.098 9.748 1.00 83.00 254 PRO A C 1
ATOM 2037 O O . PRO A 1 254 ? -19.180 -11.911 9.306 1.00 83.00 254 PRO A O 1
ATOM 2040 N N . ASN A 1 255 ? -16.973 -11.473 9.242 1.00 84.75 255 ASN A N 1
ATOM 2041 C CA . ASN A 1 255 ? -17.015 -10.474 8.160 1.00 84.75 255 ASN A CA 1
ATOM 2042 C C . ASN A 1 255 ? -17.949 -9.284 8.450 1.00 84.75 255 ASN A C 1
ATOM 2044 O O . ASN A 1 255 ? -18.672 -8.830 7.564 1.00 84.75 255 ASN A O 1
ATOM 2048 N N . SER A 1 256 ? -17.960 -8.787 9.686 1.00 86.00 256 SER A N 1
ATOM 2049 C CA . SER A 1 256 ? -18.877 -7.713 10.091 1.00 86.00 256 SER A CA 1
ATOM 2050 C C . SER A 1 256 ? -18.172 -6.572 10.823 1.00 86.00 256 SER A C 1
ATOM 2052 O O . SER A 1 256 ? -18.543 -6.272 11.959 1.00 86.00 256 SER A O 1
ATOM 2054 N N . PRO A 1 257 ? -17.154 -5.929 10.218 1.00 86.00 257 PRO A N 1
ATOM 2055 C CA . PRO A 1 257 ? -16.432 -4.828 10.866 1.00 86.00 257 PRO A CA 1
ATOM 2056 C C . PRO A 1 257 ? -17.358 -3.641 11.183 1.00 86.00 257 PRO A C 1
ATOM 2058 O O . PRO A 1 257 ? -17.158 -2.919 12.149 1.00 86.00 257 PRO A O 1
ATOM 2061 N N . ASP A 1 258 ? -18.453 -3.477 10.439 1.00 86.31 258 ASP A N 1
ATOM 2062 C CA . ASP A 1 258 ? -19.481 -2.472 10.715 1.00 86.31 258 ASP A CA 1
ATOM 2063 C C . ASP A 1 258 ? -20.293 -2.717 12.003 1.00 86.31 258 ASP A C 1
ATOM 2065 O O . ASP A 1 258 ? -21.020 -1.819 12.434 1.00 86.31 258 ASP A O 1
ATOM 2069 N N . MET A 1 259 ? -20.167 -3.898 12.620 1.00 87.06 259 MET A N 1
ATOM 2070 C CA . MET A 1 259 ? -20.833 -4.290 13.872 1.00 87.06 259 MET A CA 1
ATOM 2071 C C . MET A 1 259 ? -19.954 -4.102 15.120 1.00 87.06 259 MET A C 1
ATOM 2073 O O . MET A 1 259 ? -20.366 -4.482 16.215 1.00 87.06 259 MET A O 1
ATOM 2077 N N . ASN A 1 260 ? -18.765 -3.518 14.970 1.00 86.81 260 ASN A N 1
ATOM 2078 C CA . ASN A 1 260 ? -17.827 -3.230 16.050 1.00 86.81 260 ASN A CA 1
ATOM 2079 C C . ASN A 1 260 ? -17.532 -1.726 16.077 1.00 86.81 260 ASN A C 1
ATOM 2081 O O . ASN A 1 260 ? -17.255 -1.132 15.041 1.00 86.81 260 ASN A O 1
ATOM 2085 N N . CYS A 1 261 ? -17.606 -1.078 17.242 1.00 84.69 261 CYS A N 1
ATOM 2086 C CA . CYS A 1 261 ? -17.365 0.366 17.338 1.00 84.69 261 CYS A CA 1
ATOM 2087 C C . CYS A 1 261 ? -15.917 0.741 17.015 1.00 84.69 261 CYS A C 1
ATOM 2089 O O . CYS A 1 261 ? -15.671 1.842 16.509 1.00 84.69 261 CYS A O 1
ATOM 2091 N N . LEU A 1 262 ? -14.989 -0.172 17.314 1.00 87.69 262 LEU A N 1
ATOM 2092 C CA . LEU A 1 262 ? -13.562 0.009 17.136 1.00 87.69 262 LEU A CA 1
ATOM 2093 C C . LEU A 1 262 ? -13.265 0.167 15.646 1.00 87.69 262 LEU A C 1
ATOM 2095 O O . LEU A 1 262 ? -12.774 1.215 15.222 1.00 87.69 262 LEU A O 1
ATOM 2099 N N . ASP A 1 263 ? -13.718 -0.808 14.859 1.00 86.06 263 ASP A N 1
ATOM 2100 C CA . ASP A 1 263 ? -13.609 -0.829 13.400 1.00 86.06 263 ASP A CA 1
ATOM 2101 C C . ASP A 1 263 ? -14.480 0.237 12.719 1.00 86.06 263 ASP A C 1
ATOM 2103 O O . ASP A 1 263 ? -14.044 0.894 11.772 1.00 86.06 263 ASP A O 1
ATOM 2107 N N . LEU A 1 264 ? -15.717 0.436 13.194 1.00 85.50 264 LEU A N 1
ATOM 2108 C CA . LEU A 1 264 ? -16.691 1.322 12.550 1.00 85.50 264 LEU A CA 1
ATOM 2109 C C . LEU A 1 264 ? -16.254 2.791 12.559 1.00 85.50 264 LEU A C 1
ATOM 2111 O O . LEU A 1 264 ? -16.617 3.539 11.648 1.00 85.50 264 LEU A O 1
ATOM 2115 N N . GLY A 1 265 ? -15.522 3.234 13.583 1.00 84.75 265 GLY A N 1
ATOM 2116 C CA . GLY A 1 265 ? -15.111 4.633 13.635 1.00 84.75 265 GLY A CA 1
ATOM 2117 C C . GLY A 1 265 ? -14.062 5.012 14.665 1.00 84.75 265 GLY A C 1
ATOM 2118 O O . GLY A 1 265 ? -13.350 5.986 14.424 1.00 84.75 265 GLY A O 1
ATOM 2119 N N . PHE A 1 266 ? -13.923 4.291 15.782 1.00 87.19 266 PHE A N 1
ATOM 2120 C CA . PHE A 1 266 ? -12.971 4.704 16.815 1.00 87.19 266 PHE A CA 1
ATOM 2121 C C . PHE A 1 266 ? -11.525 4.637 16.311 1.00 87.19 266 PHE A C 1
ATOM 2123 O O . PHE A 1 266 ? -10.847 5.664 16.328 1.00 87.19 266 PHE A O 1
ATOM 2130 N N . PHE A 1 267 ? -11.079 3.513 15.743 1.00 87.06 267 PHE A N 1
ATOM 2131 C CA . PHE A 1 267 ? -9.721 3.404 15.201 1.00 87.06 267 PHE A CA 1
ATOM 2132 C C . PHE A 1 267 ? -9.468 4.390 14.066 1.00 87.06 267 PHE A C 1
ATOM 2134 O O . PHE A 1 267 ? -8.464 5.094 14.092 1.00 87.06 267 PHE A O 1
ATOM 2141 N N . ALA A 1 268 ? -10.410 4.536 13.129 1.00 83.69 268 ALA A N 1
ATOM 2142 C CA . ALA A 1 268 ? -10.283 5.504 12.040 1.00 83.69 268 ALA A CA 1
ATOM 2143 C C . ALA A 1 268 ? -10.129 6.944 12.562 1.00 83.69 268 ALA A C 1
ATOM 2145 O O . ALA A 1 268 ? -9.315 7.720 12.057 1.00 83.69 268 ALA A O 1
ATOM 2146 N N . SER A 1 269 ? -10.886 7.307 13.600 1.00 86.06 269 SER A N 1
ATOM 2147 C CA . SER A 1 269 ? -10.804 8.635 14.207 1.00 86.06 269 SER A CA 1
ATOM 2148 C C . SER A 1 269 ? -9.504 8.847 14.988 1.00 86.06 269 SER A C 1
ATOM 2150 O O . SER A 1 269 ? -8.856 9.873 14.788 1.00 86.06 269 SER A O 1
ATOM 2152 N N . LEU A 1 270 ? -9.075 7.877 15.800 1.00 87.50 270 LEU A N 1
ATOM 2153 C CA . LEU A 1 270 ? -7.825 7.943 16.555 1.00 87.50 270 LEU A CA 1
ATOM 2154 C C . LEU A 1 270 ? -6.632 8.013 15.600 1.00 87.50 270 LEU A C 1
ATOM 2156 O O . LEU A 1 270 ? -5.768 8.874 15.739 1.00 87.50 270 LEU A O 1
ATOM 2160 N N . GLN A 1 271 ? -6.643 7.186 14.557 1.00 83.88 271 GLN A N 1
ATOM 2161 C CA . GLN A 1 271 ? -5.622 7.181 13.520 1.00 83.88 271 GLN A CA 1
ATOM 2162 C C . GLN A 1 271 ? -5.569 8.506 12.750 1.00 83.88 271 GLN A C 1
ATOM 2164 O O . GLN A 1 271 ? -4.491 8.985 12.399 1.00 83.88 271 GLN A O 1
ATOM 2169 N N . SER A 1 272 ? -6.719 9.140 12.498 1.00 82.75 272 SER A N 1
ATOM 2170 C CA . SER A 1 272 ? -6.743 10.458 11.855 1.00 82.75 272 SER A CA 1
ATOM 2171 C C . SER A 1 272 ? -6.032 11.516 12.703 1.00 82.75 272 SER A C 1
ATOM 2173 O O . SER A 1 272 ? -5.296 12.333 12.149 1.00 82.75 272 SER A O 1
ATOM 2175 N N . LEU A 1 273 ? -6.166 11.448 14.032 1.00 85.81 273 LEU A N 1
ATOM 2176 C CA . LEU A 1 273 ? -5.494 12.346 14.969 1.00 85.81 273 LEU A CA 1
ATOM 2177 C C . LEU A 1 273 ? -3.993 12.059 15.026 1.00 85.81 273 LEU A C 1
ATOM 2179 O O . LEU A 1 273 ? -3.185 12.970 14.830 1.00 85.81 273 LEU A O 1
ATOM 2183 N N . THR A 1 274 ? -3.604 10.793 15.182 1.00 84.94 274 THR A N 1
ATOM 2184 C CA . THR A 1 274 ? -2.187 10.406 15.254 1.00 84.94 274 THR A CA 1
ATOM 2185 C C . THR A 1 274 ? -1.448 10.698 13.952 1.00 84.94 274 THR A C 1
ATOM 2187 O O . THR A 1 274 ? -0.305 11.142 13.994 1.00 84.94 274 THR A O 1
ATOM 2190 N N . SER A 1 275 ? -2.112 10.595 12.793 1.00 77.62 275 SER A N 1
ATOM 2191 C CA . SER A 1 275 ? -1.528 10.933 11.484 1.00 77.62 275 SER A CA 1
ATOM 2192 C C . SER A 1 275 ? -1.152 12.413 11.319 1.00 77.62 275 SER A C 1
ATOM 2194 O O . SER A 1 275 ? -0.425 12.773 10.388 1.00 77.62 275 SER A O 1
ATOM 2196 N N . THR A 1 276 ? -1.649 13.295 12.195 1.00 80.19 276 THR A N 1
ATOM 2197 C CA . THR A 1 276 ? -1.234 14.704 12.226 1.00 80.19 276 THR A CA 1
ATOM 2198 C C . THR A 1 276 ? 0.117 14.906 12.910 1.00 80.19 276 THR A C 1
ATOM 2200 O O . THR A 1 276 ? 0.744 15.949 12.706 1.00 80.19 276 THR A O 1
ATOM 2203 N N . ARG A 1 277 ? 0.577 13.912 13.677 1.00 81.38 277 ARG A N 1
ATOM 2204 C CA . ARG A 1 277 ? 1.886 13.887 14.323 1.00 81.38 277 ARG A CA 1
ATOM 2205 C C . ARG A 1 277 ? 2.902 13.208 13.410 1.00 81.38 277 ARG A C 1
ATOM 2207 O O . ARG A 1 277 ? 2.569 12.355 12.591 1.00 81.38 277 ARG A O 1
ATOM 2214 N N . VAL A 1 278 ? 4.157 13.625 13.531 1.00 76.81 278 VAL A N 1
ATOM 2215 C CA . VAL A 1 278 ? 5.277 12.958 12.864 1.00 76.81 278 VAL A CA 1
ATOM 2216 C C . VAL A 1 278 ? 5.797 11.897 13.823 1.00 76.81 278 VAL A C 1
ATOM 2218 O O . VAL A 1 278 ? 6.071 12.207 14.979 1.00 76.81 278 VAL A O 1
ATOM 2221 N N . SER A 1 279 ? 5.903 10.662 13.349 1.00 81.00 279 SER A N 1
ATOM 2222 C CA . SER A 1 279 ? 6.528 9.558 14.076 1.00 81.00 279 SER A CA 1
ATOM 2223 C C . SER A 1 279 ? 7.574 8.941 13.160 1.00 81.00 279 SER A C 1
ATOM 2225 O O . SER A 1 279 ? 7.265 8.587 12.020 1.00 81.00 279 SER A O 1
ATOM 2227 N N . SER A 1 280 ? 8.813 8.879 13.633 1.00 76.25 280 SER A N 1
ATOM 2228 C CA . SER A 1 280 ? 9.976 8.412 12.866 1.00 76.25 280 SER A CA 1
ATOM 2229 C C . SER A 1 280 ? 10.325 6.956 13.171 1.00 76.25 280 SER A C 1
ATOM 2231 O O . SER A 1 280 ? 11.060 6.323 12.418 1.00 76.25 280 SER A O 1
ATOM 2233 N N . ASN A 1 281 ? 9.810 6.433 14.282 1.00 82.44 281 ASN A N 1
ATOM 2234 C CA . ASN A 1 281 ? 10.016 5.074 14.761 1.00 82.44 281 ASN A CA 1
ATOM 2235 C C . ASN A 1 281 ? 8.740 4.565 15.461 1.00 82.44 281 ASN A C 1
ATOM 2237 O O . ASN A 1 281 ? 7.767 5.305 15.632 1.00 82.44 281 ASN A O 1
ATOM 2241 N N . MET A 1 282 ? 8.744 3.281 15.820 1.00 85.44 282 MET A N 1
ATOM 2242 C CA . MET A 1 282 ? 7.604 2.621 16.457 1.00 85.44 282 MET A CA 1
ATOM 2243 C C . MET A 1 282 ? 7.299 3.198 17.848 1.00 85.44 282 MET A C 1
ATOM 2245 O O . MET A 1 282 ? 6.135 3.412 18.169 1.00 85.44 282 MET A O 1
ATOM 2249 N N . GLU A 1 283 ? 8.324 3.517 18.641 1.00 86.25 283 GLU A N 1
ATOM 2250 C CA . GLU A 1 283 ? 8.169 4.069 19.994 1.00 86.25 283 GLU A CA 1
ATOM 2251 C C . GLU A 1 283 ? 7.447 5.425 19.974 1.00 86.25 283 GLU A C 1
ATOM 2253 O O . GLU A 1 283 ? 6.460 5.618 20.681 1.00 86.25 283 GLU A O 1
ATOM 2258 N N . GLU A 1 284 ? 7.866 6.333 19.087 1.00 86.81 284 GLU A N 1
ATOM 2259 C CA . GLU A 1 284 ? 7.214 7.626 18.861 1.00 86.81 284 GLU A CA 1
ATOM 2260 C C . GLU A 1 284 ? 5.768 7.445 18.387 1.00 86.81 284 GLU A C 1
ATOM 2262 O O . GLU A 1 284 ? 4.893 8.234 18.744 1.00 86.81 284 GLU A O 1
ATOM 2267 N N . LEU A 1 285 ? 5.489 6.427 17.566 1.00 87.38 285 LEU A N 1
ATOM 2268 C CA . LEU A 1 285 ? 4.127 6.139 17.118 1.00 87.38 285 LEU A CA 1
ATOM 2269 C C . LEU A 1 285 ? 3.246 5.703 18.294 1.00 87.38 285 LEU A C 1
ATOM 2271 O O . LEU A 1 285 ? 2.148 6.237 18.455 1.00 87.38 285 LEU A O 1
ATOM 2275 N N . ILE A 1 286 ? 3.735 4.777 19.121 1.00 88.81 286 ILE A N 1
ATOM 2276 C CA . ILE A 1 286 ? 3.035 4.279 20.310 1.00 88.81 286 ILE A CA 1
ATOM 2277 C C . ILE A 1 286 ? 2.779 5.429 21.293 1.00 88.81 286 ILE A C 1
ATOM 2279 O O . ILE A 1 286 ? 1.640 5.631 21.715 1.00 88.81 286 ILE A O 1
ATOM 2283 N N . GLU A 1 287 ? 3.789 6.251 21.589 1.00 90.06 287 GLU A N 1
ATOM 2284 C CA . GLU A 1 287 ? 3.648 7.425 22.463 1.00 90.06 287 GLU A CA 1
ATOM 2285 C C . GLU A 1 287 ? 2.580 8.397 21.937 1.00 90.06 287 GLU A C 1
ATOM 2287 O O . GLU A 1 287 ? 1.709 8.860 22.681 1.00 90.06 287 GLU A O 1
ATOM 2292 N N . ASN A 1 288 ? 2.600 8.675 20.631 1.00 88.88 288 ASN A N 1
ATOM 2293 C CA . ASN A 1 288 ? 1.618 9.543 19.991 1.00 88.88 288 ASN A CA 1
ATOM 2294 C C . ASN A 1 288 ? 0.198 8.960 20.054 1.00 88.88 288 ASN A C 1
ATOM 2296 O O . ASN A 1 288 ? -0.747 9.719 20.273 1.00 88.88 288 ASN A O 1
ATOM 2300 N N . ILE A 1 289 ? 0.038 7.640 19.899 1.00 90.00 289 ILE A N 1
ATOM 2301 C CA . ILE A 1 289 ? -1.249 6.950 20.068 1.00 90.00 289 ILE A CA 1
ATOM 2302 C C . ILE A 1 289 ? -1.748 7.099 21.506 1.00 90.00 289 ILE A C 1
ATOM 2304 O O . ILE A 1 289 ? -2.885 7.527 21.697 1.00 90.00 289 ILE A O 1
ATOM 2308 N N . HIS A 1 290 ? -0.911 6.813 22.510 1.00 91.56 290 HIS A N 1
ATOM 2309 C CA . HIS A 1 290 ? -1.288 6.957 23.921 1.00 91.56 290 HIS A CA 1
ATOM 2310 C C . HIS A 1 290 ? -1.710 8.383 24.260 1.00 91.56 290 HIS A C 1
ATOM 2312 O O . HIS A 1 290 ? -2.697 8.597 24.964 1.00 91.56 290 HIS A O 1
ATOM 2318 N N . LYS A 1 291 ? -0.987 9.372 23.733 1.00 91.38 291 LYS A N 1
ATOM 2319 C CA . LYS A 1 291 ? -1.319 10.778 23.934 1.00 91.38 291 LYS A CA 1
ATOM 2320 C C . LYS A 1 291 ? -2.671 11.144 23.328 1.00 91.38 291 LYS A C 1
ATOM 2322 O O . LYS A 1 291 ? -3.511 11.696 24.029 1.00 91.38 291 LYS A O 1
ATOM 2327 N N . GLU A 1 292 ? -2.894 10.816 22.055 1.00 90.75 292 GLU A N 1
ATOM 2328 C CA . GLU A 1 292 ? -4.175 11.092 21.392 1.00 90.75 292 GLU A CA 1
ATOM 2329 C C . GLU A 1 292 ? -5.336 10.331 22.031 1.00 90.75 292 GLU A C 1
ATOM 2331 O O . GLU A 1 292 ? -6.445 10.849 22.074 1.00 90.75 292 GLU A O 1
ATOM 2336 N N . TYR A 1 293 ? -5.086 9.127 22.548 1.00 89.56 293 TYR A N 1
ATOM 2337 C CA . TYR A 1 293 ? -6.070 8.348 23.290 1.00 89.56 293 TYR A CA 1
ATOM 2338 C C . TYR A 1 293 ? -6.462 9.034 24.609 1.00 89.56 293 TYR A C 1
ATOM 2340 O O . TYR A 1 293 ? -7.648 9.184 24.895 1.00 89.56 293 TYR A O 1
ATOM 2348 N N . ASN A 1 294 ? -5.482 9.498 25.388 1.00 90.31 294 ASN A N 1
ATOM 2349 C CA . ASN A 1 294 ? -5.728 10.179 26.662 1.00 90.31 294 ASN A CA 1
ATOM 2350 C C . ASN A 1 294 ? -6.433 11.532 26.479 1.00 90.31 294 ASN A C 1
ATOM 2352 O O . ASN A 1 294 ? -7.287 11.898 27.286 1.00 90.31 294 ASN 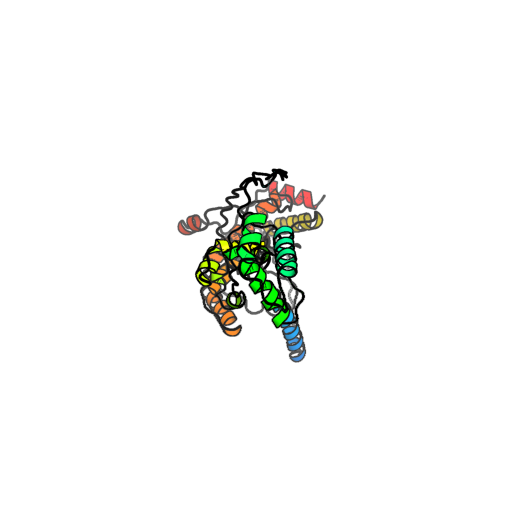A O 1
ATOM 2356 N N . ASP A 1 295 ? -6.104 12.251 25.404 1.00 89.81 295 ASP A N 1
ATOM 2357 C CA . ASP A 1 295 ? -6.718 13.534 25.045 1.00 89.81 295 ASP A CA 1
ATOM 2358 C C . ASP A 1 295 ? -8.013 13.359 24.213 1.00 89.81 295 ASP A C 1
ATOM 2360 O O . ASP A 1 295 ? -8.631 14.345 23.790 1.00 89.81 295 ASP A O 1
ATOM 2364 N N . TYR A 1 296 ? -8.439 12.116 23.951 1.00 88.31 296 TYR A N 1
ATOM 2365 C CA . TYR A 1 296 ? -9.523 11.816 23.020 1.00 88.31 296 TYR A CA 1
ATOM 2366 C C . TYR A 1 296 ? -10.864 12.365 23.516 1.00 88.31 296 TYR A C 1
ATOM 2368 O O . TYR A 1 296 ? -11.299 12.125 24.642 1.00 88.31 296 TYR A O 1
ATOM 2376 N N . ASN A 1 297 ? -11.579 13.079 22.645 1.00 87.31 297 ASN A N 1
ATOM 2377 C CA . ASN A 1 297 ? -12.849 13.690 23.017 1.00 87.31 297 ASN A CA 1
ATOM 2378 C C . ASN A 1 297 ? -13.955 12.621 23.193 1.00 87.31 297 ASN A C 1
ATOM 2380 O O . ASN A 1 297 ? -14.359 12.003 22.200 1.00 87.31 297 ASN A O 1
ATOM 2384 N N . PRO A 1 298 ? -14.531 12.447 24.400 1.00 85.88 298 PRO A N 1
ATOM 2385 C CA . PRO A 1 298 ? -15.564 11.437 24.653 1.00 85.88 298 PRO A CA 1
ATOM 2386 C C . PRO A 1 298 ? -16.845 11.659 23.833 1.00 85.88 298 PRO A C 1
ATOM 2388 O O . PRO A 1 298 ? -17.555 10.705 23.510 1.00 85.88 298 PRO A O 1
ATOM 2391 N N . ASN A 1 299 ? -17.124 12.898 23.421 1.00 85.31 299 ASN A N 1
ATOM 2392 C CA . ASN A 1 299 ? -18.249 13.213 22.540 1.00 85.31 299 ASN A CA 1
ATOM 2393 C C . ASN A 1 299 ? -18.101 12.538 21.170 1.00 85.31 299 ASN A C 1
ATOM 2395 O O . ASN A 1 299 ? -19.073 12.022 20.616 1.00 85.31 299 ASN A O 1
ATOM 2399 N N . THR A 1 300 ? -16.878 12.458 20.636 1.00 85.12 300 THR A N 1
ATOM 2400 C CA . THR A 1 300 ? -16.610 11.751 19.376 1.00 85.12 300 THR A CA 1
ATOM 2401 C C . THR A 1 300 ? -16.963 10.272 19.500 1.00 85.12 300 THR A C 1
ATOM 2403 O O . THR A 1 300 ? -17.605 9.722 18.604 1.00 85.12 300 THR A O 1
ATOM 2406 N N . LEU A 1 301 ? -16.642 9.649 20.637 1.00 85.06 301 LEU A N 1
ATOM 2407 C CA . LEU A 1 301 ? -16.983 8.254 20.898 1.00 85.06 301 LEU A CA 1
ATOM 2408 C C . LEU A 1 301 ? -18.506 8.050 20.949 1.00 85.06 301 LEU A C 1
ATOM 2410 O O . LEU A 1 301 ? -19.027 7.148 20.295 1.00 85.06 301 LEU A O 1
ATOM 2414 N N . ASN A 1 302 ? -19.243 8.942 21.620 1.00 85.62 302 ASN A N 1
ATOM 2415 C CA . ASN A 1 302 ? -20.710 8.909 21.635 1.00 85.62 302 ASN A CA 1
ATOM 2416 C C . ASN A 1 302 ? -21.302 8.976 20.210 1.00 85.62 302 ASN A C 1
ATOM 2418 O O . ASN A 1 302 ? -22.197 8.208 19.856 1.00 85.62 302 ASN A O 1
ATOM 2422 N N . ARG A 1 303 ? -20.750 9.823 19.330 1.00 88.19 303 ARG A N 1
ATOM 2423 C CA . ARG A 1 303 ? -21.165 9.885 17.915 1.00 88.19 303 ARG A CA 1
ATOM 2424 C C . ARG A 1 303 ? -20.928 8.559 17.177 1.00 88.19 303 ARG A C 1
ATOM 2426 O O . ARG A 1 303 ? -21.737 8.204 16.312 1.00 88.19 303 ARG A O 1
ATOM 2433 N N . VAL A 1 304 ? -19.844 7.837 17.476 1.00 87.75 304 VAL A N 1
ATOM 2434 C CA . VAL A 1 304 ? -19.564 6.502 16.908 1.00 87.75 304 VAL A CA 1
ATOM 2435 C C . VAL A 1 304 ? -20.591 5.489 17.416 1.00 87.75 304 VAL A C 1
ATOM 2437 O O . VAL A 1 304 ? -21.196 4.791 16.605 1.00 87.75 304 VAL A O 1
ATOM 2440 N N . PHE A 1 305 ? -20.893 5.488 18.715 1.00 87.44 305 PHE A N 1
ATOM 2441 C CA . PHE A 1 305 ? -21.911 4.618 19.316 1.00 87.44 305 PHE A CA 1
ATOM 2442 C C . PHE A 1 305 ? -23.299 4.785 18.702 1.00 87.44 305 PHE A C 1
ATOM 2444 O O . PHE A 1 305 ? -23.947 3.803 18.340 1.00 87.44 305 PHE A O 1
ATOM 2451 N N . VAL A 1 306 ? -23.741 6.025 18.505 1.00 87.38 306 VAL A N 1
ATOM 2452 C CA . VAL A 1 306 ? -25.028 6.301 17.853 1.00 87.38 306 VAL A CA 1
ATOM 2453 C C . VAL A 1 306 ? -25.035 5.796 16.399 1.00 87.38 306 VAL A C 1
ATOM 2455 O O . VAL A 1 306 ? -26.064 5.363 15.883 1.00 87.38 306 VAL A O 1
ATOM 2458 N N . THR A 1 307 ? -23.877 5.787 15.734 1.00 91.00 307 THR A N 1
ATOM 2459 C CA . THR A 1 307 ? -23.727 5.196 14.390 1.00 91.00 307 THR A CA 1
ATOM 2460 C C . THR A 1 307 ? -23.808 3.680 14.424 1.00 91.00 307 THR A C 1
ATOM 2462 O O . THR A 1 307 ? -24.435 3.086 13.557 1.00 91.00 307 THR A O 1
ATOM 2465 N N . LEU A 1 308 ? -23.198 3.044 15.423 1.00 89.25 308 LEU A N 1
ATOM 2466 C CA . LEU A 1 308 ? -23.267 1.596 15.592 1.00 89.25 308 LEU A CA 1
ATOM 2467 C C . LEU A 1 308 ? -24.719 1.142 15.772 1.00 89.25 308 LEU A C 1
ATOM 2469 O O . LEU A 1 308 ? -25.183 0.232 15.089 1.00 89.25 308 LEU A O 1
ATOM 2473 N N . GLN A 1 309 ? -25.470 1.841 16.621 1.00 89.19 309 GLN A N 1
ATOM 2474 C CA . GLN A 1 309 ? -26.885 1.552 16.836 1.00 89.19 309 GLN A CA 1
ATOM 2475 C C . GLN A 1 309 ? -27.715 1.757 15.560 1.00 89.19 309 GLN A C 1
ATOM 2477 O O . GLN A 1 309 ? -28.595 0.949 15.258 1.00 89.19 309 GLN A O 1
ATOM 2482 N N . SER A 1 310 ? -27.422 2.796 14.767 1.00 90.44 310 SER A N 1
ATOM 2483 C CA . SER A 1 310 ? -28.110 3.000 13.488 1.00 90.44 310 SER A CA 1
ATOM 2484 C C . SER A 1 310 ? -27.754 1.916 12.464 1.00 90.44 310 SER A C 1
ATOM 2486 O O . SER A 1 310 ? -28.639 1.457 11.743 1.00 90.44 310 SER A O 1
ATOM 2488 N N . CYS A 1 311 ? -26.507 1.431 12.451 1.00 91.00 311 CYS A N 1
ATOM 2489 C CA . CYS A 1 311 ? -26.097 0.262 11.672 1.00 91.00 311 CYS A CA 1
ATOM 2490 C C . CYS A 1 311 ? -26.880 -0.994 12.078 1.00 91.00 311 CYS A C 1
ATOM 2492 O O . CYS A 1 311 ? -27.381 -1.681 11.192 1.00 91.00 311 CYS A O 1
ATOM 2494 N N . TYR A 1 312 ? -27.063 -1.269 13.374 1.00 90.44 312 TYR A N 1
ATOM 2495 C CA . TYR A 1 312 ? -27.874 -2.410 13.826 1.00 90.44 312 TYR A CA 1
ATOM 2496 C C . TYR A 1 312 ? -29.311 -2.342 13.305 1.00 90.44 312 TYR A C 1
ATOM 2498 O O . TYR A 1 312 ? -29.845 -3.339 12.817 1.00 90.44 312 TYR A O 1
ATOM 2506 N N . ILE A 1 313 ? -29.926 -1.157 13.349 1.00 91.19 313 ILE A N 1
ATOM 2507 C CA . ILE A 1 313 ? -31.279 -0.939 12.825 1.00 91.19 313 ILE A CA 1
ATOM 2508 C C . ILE A 1 313 ? -31.342 -1.224 11.319 1.00 91.19 313 ILE A C 1
ATOM 2510 O O . ILE A 1 313 ? -32.249 -1.919 10.859 1.00 91.19 313 ILE A O 1
ATOM 2514 N N . GLU A 1 314 ? -30.380 -0.727 10.543 1.00 93.56 314 GLU A N 1
ATOM 2515 C CA . GLU A 1 314 ? -30.336 -0.966 9.097 1.00 93.56 314 GLU A CA 1
ATOM 2516 C C . GLU A 1 314 ? -30.050 -2.431 8.742 1.00 93.56 314 GLU A C 1
ATOM 2518 O O . GLU A 1 314 ? -30.650 -2.961 7.807 1.00 93.56 314 GLU A O 1
ATOM 2523 N N . VAL A 1 315 ? -29.203 -3.120 9.510 1.00 92.69 315 VAL A N 1
ATOM 2524 C CA . VAL A 1 315 ? -28.949 -4.555 9.321 1.00 92.69 315 VAL A CA 1
ATOM 2525 C C . VAL A 1 315 ? -30.208 -5.377 9.592 1.00 92.69 315 VAL A C 1
ATOM 2527 O O . VAL A 1 315 ? -30.509 -6.281 8.810 1.00 92.69 315 VAL A O 1
ATOM 2530 N N . MET A 1 316 ? -30.995 -5.041 10.621 1.00 91.81 316 MET A N 1
ATOM 2531 C CA . MET A 1 316 ? -32.294 -5.688 10.856 1.00 91.81 316 MET A CA 1
ATOM 2532 C C . MET A 1 316 ? -33.266 -5.448 9.695 1.00 91.81 316 MET A C 1
ATOM 2534 O O . MET A 1 316 ? -33.880 -6.398 9.210 1.00 91.81 316 MET A O 1
ATOM 2538 N N . LYS A 1 317 ? -33.354 -4.215 9.171 1.00 93.44 317 LYS A N 1
ATOM 2539 C CA . LYS A 1 317 ? -34.171 -3.914 7.975 1.00 93.44 317 LYS A CA 1
ATOM 2540 C C . LYS A 1 317 ? -33.716 -4.712 6.753 1.00 93.44 317 LYS A C 1
ATOM 2542 O O . LYS A 1 317 ? -34.545 -5.161 5.966 1.00 93.44 317 LYS A O 1
ATOM 2547 N N . ALA A 1 318 ? -32.408 -4.905 6.608 1.00 92.75 318 ALA A N 1
ATOM 2548 C CA . ALA A 1 318 ? -31.796 -5.663 5.525 1.00 92.75 318 ALA A CA 1
ATOM 2549 C C . ALA A 1 318 ? -31.732 -7.181 5.787 1.00 92.75 318 ALA A C 1
ATOM 2551 O O . ALA A 1 318 ? -31.062 -7.884 5.027 1.00 92.75 318 ALA A O 1
ATOM 2552 N N . SER A 1 319 ? -32.384 -7.693 6.843 1.00 91.12 319 SER A N 1
ATOM 2553 C CA . SER A 1 319 ? -32.374 -9.121 7.213 1.00 91.12 319 SER A CA 1
ATOM 2554 C C . SER A 1 319 ? -30.952 -9.709 7.301 1.00 91.12 319 SER A C 1
ATOM 2556 O O . SER A 1 319 ? -30.676 -10.787 6.781 1.00 91.12 319 SER A O 1
ATOM 2558 N N . GLY A 1 320 ? -30.008 -8.960 7.887 1.00 89.81 320 GLY A N 1
ATOM 2559 C CA . GLY A 1 320 ? -28.602 -9.367 8.010 1.00 89.81 320 GLY A CA 1
ATOM 2560 C C . GLY A 1 320 ? -27.704 -8.995 6.821 1.00 89.81 320 GLY A C 1
ATOM 2561 O O . GLY A 1 320 ? -26.503 -9.272 6.841 1.00 89.81 320 GLY A O 1
ATOM 2562 N N . GLY A 1 321 ? -28.249 -8.383 5.766 1.00 90.56 321 GLY A N 1
ATOM 2563 C CA . GLY A 1 321 ? -27.510 -7.998 4.561 1.00 90.56 321 GLY A CA 1
ATOM 2564 C C . GLY A 1 321 ? -26.589 -6.776 4.715 1.00 90.56 321 GLY A C 1
ATOM 2565 O O . GLY A 1 321 ? -26.687 -6.003 5.662 1.00 90.56 321 GLY A O 1
ATOM 2566 N N . ASN A 1 322 ? -25.705 -6.574 3.727 1.00 89.81 322 ASN A N 1
ATOM 2567 C CA . ASN A 1 322 ? -24.774 -5.428 3.653 1.00 89.81 322 ASN A CA 1
ATOM 2568 C C . ASN A 1 322 ? -25.235 -4.282 2.748 1.00 89.81 322 ASN A C 1
ATOM 2570 O O . ASN A 1 322 ? -24.579 -3.245 2.663 1.00 89.81 322 ASN A O 1
ATOM 2574 N N . LYS A 1 323 ? -26.380 -4.445 2.079 1.00 89.69 323 LYS A N 1
ATOM 2575 C CA . LYS A 1 323 ? -26.923 -3.470 1.126 1.00 89.69 323 LYS A CA 1
ATOM 2576 C C . LYS A 1 323 ? -27.713 -2.365 1.834 1.00 89.69 323 LYS A C 1
ATOM 2578 O O . LYS A 1 323 ? -28.897 -2.186 1.579 1.00 89.69 323 LYS A O 1
ATOM 2583 N N . TYR A 1 324 ? -27.048 -1.636 2.724 1.00 89.81 324 TYR A N 1
ATOM 2584 C CA . TYR A 1 324 ? -27.605 -0.462 3.395 1.00 89.81 324 TYR A CA 1
ATOM 2585 C C . TYR A 1 324 ? -26.625 0.710 3.328 1.00 89.81 324 TYR A C 1
ATOM 2587 O O . TYR A 1 324 ? -25.416 0.509 3.192 1.00 89.81 324 TYR A O 1
ATOM 2595 N N . LYS A 1 325 ? -27.120 1.942 3.444 1.00 89.50 325 LYS A N 1
ATOM 2596 C CA . LYS A 1 325 ? -26.282 3.142 3.608 1.00 89.50 325 LYS A CA 1
ATOM 2597 C C . LYS A 1 325 ? -26.222 3.491 5.093 1.00 89.50 325 LYS A C 1
ATOM 2599 O O . LYS A 1 325 ? -27.223 3.337 5.781 1.00 89.50 325 LYS A O 1
ATOM 2604 N N . ILE A 1 326 ? -25.061 3.921 5.597 1.00 88.75 326 ILE A N 1
ATOM 2605 C CA . ILE A 1 326 ? -24.947 4.349 7.001 1.00 88.75 326 ILE A CA 1
ATOM 2606 C C . ILE A 1 326 ? -25.830 5.596 7.180 1.00 88.75 326 ILE A C 1
ATOM 2608 O O . ILE A 1 326 ? -25.605 6.579 6.468 1.00 88.75 326 ILE A O 1
ATOM 2612 N N . PRO A 1 327 ? -26.832 5.584 8.079 1.00 87.75 327 PRO A N 1
ATOM 2613 C CA . PRO A 1 327 ? -27.738 6.715 8.236 1.00 87.75 327 PRO A CA 1
ATOM 2614 C C . PRO A 1 327 ? -27.003 7.982 8.690 1.00 87.75 327 PRO A C 1
ATOM 2616 O O . PRO A 1 327 ? -26.313 7.988 9.712 1.00 87.75 327 PRO A O 1
ATOM 2619 N N . HIS A 1 328 ? -27.181 9.078 7.951 1.00 86.44 328 HIS A N 1
ATOM 2620 C CA . HIS A 1 328 ? -26.641 10.384 8.318 1.00 86.44 328 HIS A CA 1
ATOM 2621 C C . HIS A 1 328 ? -27.652 11.150 9.179 1.00 86.44 328 HIS A C 1
ATOM 2623 O O . HIS A 1 328 ? -28.776 11.389 8.748 1.00 86.44 328 HIS A O 1
ATOM 2629 N N . MET A 1 329 ? -27.260 11.560 10.387 1.00 85.94 329 MET A N 1
ATOM 2630 C CA . MET A 1 329 ? -28.170 12.219 11.343 1.00 85.94 329 MET A CA 1
ATOM 2631 C C . MET A 1 329 ? -27.671 13.575 11.856 1.00 85.94 329 MET A C 1
ATOM 2633 O O . MET A 1 329 ? -28.163 14.067 12.865 1.00 85.94 329 MET A O 1
ATOM 2637 N N . ASN A 1 330 ? -26.687 14.188 11.183 1.00 88.06 330 ASN A N 1
ATOM 2638 C CA . ASN A 1 330 ? -26.121 15.486 11.580 1.00 88.06 330 ASN A CA 1
ATOM 2639 C C . ASN A 1 330 ? -25.715 15.517 13.068 1.00 88.06 330 ASN A C 1
ATOM 2641 O O . ASN A 1 330 ? -26.076 16.439 13.800 1.00 88.06 330 ASN A O 1
ATOM 2645 N N . LYS A 1 331 ? -24.983 14.485 13.515 1.00 90.38 331 LYS A N 1
ATOM 2646 C CA . LYS A 1 331 ? -24.651 14.240 14.932 1.00 90.38 331 LYS A CA 1
ATOM 2647 C C . LYS A 1 331 ? -24.037 15.463 15.617 1.00 90.38 331 LYS A C 1
ATOM 2649 O O . LYS A 1 331 ? -24.419 15.781 16.734 1.00 90.38 331 LYS A O 1
ATOM 2654 N N . GLU A 1 332 ? -23.174 16.197 14.914 1.00 86.88 332 GLU A N 1
ATOM 2655 C CA . GLU A 1 332 ? -22.550 17.428 15.424 1.00 86.88 332 GLU A CA 1
ATOM 2656 C C . GLU A 1 332 ? -23.571 18.522 15.744 1.00 86.88 332 GLU A C 1
ATOM 2658 O O . GLU A 1 332 ? -23.477 19.189 16.769 1.00 86.88 332 GLU A O 1
ATOM 2663 N N . ARG A 1 333 ? -24.586 18.684 14.887 1.00 90.25 333 ARG A N 1
ATOM 2664 C CA . ARG A 1 333 ? -25.659 19.660 15.099 1.00 90.25 333 ARG A CA 1
ATOM 2665 C C . ARG A 1 333 ? -26.544 19.258 16.275 1.00 90.25 333 ARG A C 1
ATOM 2667 O O . ARG A 1 333 ? -26.921 20.123 17.057 1.00 90.25 333 ARG A O 1
ATOM 2674 N N . LEU A 1 334 ? -26.901 17.977 16.386 1.00 91.31 334 LEU A N 1
ATOM 2675 C CA . LEU A 1 334 ? -27.707 17.482 17.508 1.00 91.31 334 LEU A CA 1
ATOM 2676 C C . LEU A 1 334 ? -26.960 17.626 18.838 1.00 91.31 334 LEU A C 1
ATOM 2678 O O . LEU A 1 334 ? -27.564 18.004 19.839 1.00 91.31 334 LEU A O 1
ATOM 2682 N N . GLU A 1 335 ? -25.651 17.381 18.831 1.00 89.12 335 GLU A N 1
ATOM 2683 C CA . GLU A 1 335 ? -24.787 17.564 19.995 1.00 89.12 335 GLU A CA 1
ATOM 2684 C C . GLU A 1 335 ? -24.645 19.040 20.380 1.00 89.12 335 GLU A C 1
ATOM 2686 O O . GLU A 1 335 ? -24.812 19.374 21.549 1.00 89.12 335 GLU A O 1
ATOM 2691 N N . ALA A 1 336 ? -24.451 19.940 19.409 1.00 90.62 336 ALA A N 1
ATOM 2692 C CA . ALA A 1 336 ? -24.412 21.385 19.650 1.00 90.62 336 ALA A CA 1
ATOM 2693 C C . ALA A 1 336 ? -25.729 21.936 20.230 1.00 90.62 336 ALA A C 1
ATOM 2695 O O . ALA A 1 336 ? -25.722 22.925 20.958 1.00 90.62 336 ALA A O 1
ATOM 2696 N N . LEU A 1 337 ? -26.859 21.295 19.915 1.00 93.12 337 LEU A N 1
ATOM 2697 C CA . LEU A 1 337 ? -28.175 21.610 20.476 1.00 93.12 337 LEU A CA 1
ATOM 2698 C C . LEU A 1 337 ? -28.466 20.877 21.801 1.00 93.12 337 LEU A C 1
ATOM 2700 O O . LEU A 1 337 ? -29.519 21.108 22.387 1.00 93.12 337 LEU A O 1
ATOM 2704 N N . GLY A 1 338 ? -27.575 19.994 22.268 1.00 91.00 338 GLY A N 1
ATOM 2705 C CA . GLY A 1 338 ? -27.749 19.222 23.504 1.00 91.00 338 GLY A CA 1
ATOM 2706 C C . GLY A 1 338 ? -28.835 18.140 23.442 1.00 91.00 338 GLY A C 1
ATOM 2707 O O . GLY A 1 338 ? -29.306 17.695 24.483 1.00 91.00 338 GLY A O 1
ATOM 2708 N N . ILE A 1 339 ? -29.249 17.725 22.239 1.00 92.75 339 ILE A N 1
ATOM 2709 C CA . ILE A 1 339 ? -30.360 16.781 22.004 1.00 92.75 339 ILE A CA 1
ATOM 2710 C C . ILE A 1 339 ? -29.922 15.503 21.269 1.00 92.75 339 ILE A C 1
ATOM 2712 O O . ILE A 1 339 ? -30.763 14.781 20.735 1.00 92.75 339 ILE A O 1
ATOM 2716 N N . LEU A 1 340 ? -28.616 15.225 21.187 1.00 88.50 340 LEU A N 1
ATOM 2717 C CA . LEU A 1 340 ? -28.113 13.981 20.598 1.00 88.50 340 LEU A CA 1
ATOM 2718 C C . LEU A 1 340 ? -28.526 12.791 21.487 1.00 88.50 340 LEU A C 1
ATOM 2720 O O . LEU A 1 340 ? -28.101 12.737 22.644 1.00 88.50 340 LEU A O 1
ATOM 2724 N N . PRO A 1 341 ? -29.331 11.835 20.987 1.00 86.12 341 PRO A N 1
ATOM 2725 C CA . PRO A 1 341 ? -29.708 10.667 21.772 1.00 86.12 341 PRO A CA 1
ATOM 2726 C C . PRO A 1 341 ? -28.480 9.806 22.077 1.00 86.12 341 PRO A C 1
ATOM 2728 O O . PRO A 1 341 ? -27.654 9.575 21.200 1.00 86.12 341 PRO A O 1
ATOM 2731 N N . LYS A 1 342 ? -28.387 9.289 23.306 1.00 83.75 342 LYS A N 1
ATOM 2732 C CA . LYS A 1 342 ? -27.398 8.258 23.677 1.00 83.75 342 LYS A CA 1
ATOM 2733 C C . LYS A 1 342 ? -27.813 6.866 23.187 1.00 83.75 342 LYS A C 1
ATOM 2735 O O . LYS A 1 342 ? -26.969 6.022 22.898 1.00 83.75 342 LYS A O 1
ATOM 2740 N N . VAL A 1 343 ? -29.124 6.644 23.085 1.00 84.50 343 VAL A N 1
ATOM 2741 C CA . VAL A 1 343 ? -29.735 5.386 22.652 1.00 84.50 343 VAL A CA 1
ATOM 2742 C C . VAL A 1 343 ? -30.770 5.674 21.567 1.00 84.50 343 VAL A C 1
ATOM 2744 O O . VAL A 1 343 ? -31.607 6.564 21.718 1.00 84.50 343 VAL A O 1
ATOM 2747 N N . LEU A 1 344 ? -30.703 4.936 20.463 1.00 85.88 344 LEU A N 1
ATOM 2748 C CA . LEU A 1 344 ? -31.681 4.939 19.386 1.00 85.88 344 LEU A CA 1
ATOM 2749 C C . LEU A 1 344 ? -32.700 3.832 19.628 1.00 85.88 344 LEU A C 1
ATOM 2751 O O . LEU A 1 344 ? -32.337 2.676 19.827 1.00 85.88 344 LEU A O 1
ATOM 2755 N N . CYS A 1 345 ? -33.981 4.172 19.549 1.00 83.81 345 CYS A N 1
ATOM 2756 C CA . CYS A 1 345 ? -35.044 3.182 19.650 1.00 83.81 345 CYS A CA 1
ATOM 2757 C C . CYS A 1 345 ? -35.149 2.362 18.356 1.00 83.81 345 CYS A C 1
ATOM 2759 O O . CYS A 1 345 ? -35.169 2.921 17.255 1.00 83.81 345 CYS A O 1
ATOM 2761 N N . CYS A 1 346 ? -35.286 1.043 18.489 1.00 83.88 346 CYS A N 1
ATOM 2762 C CA . CYS A 1 346 ? -35.720 0.171 17.403 1.00 83.88 346 CYS A CA 1
ATOM 2763 C C . CYS A 1 346 ? -37.253 0.070 17.383 1.00 83.88 346 CYS A C 1
ATOM 2765 O O . CYS A 1 346 ? -37.896 0.011 18.429 1.00 83.88 346 CYS A O 1
ATOM 2767 N N . ASP A 1 347 ? -37.839 0.056 16.185 1.00 88.38 347 ASP A N 1
ATOM 2768 C CA . ASP A 1 347 ? -39.267 -0.202 16.012 1.00 88.38 347 ASP A CA 1
ATOM 2769 C C . ASP A 1 347 ? -39.615 -1.635 16.446 1.00 88.38 347 ASP A C 1
ATOM 2771 O O . ASP A 1 347 ? -38.957 -2.595 16.041 1.00 88.38 347 ASP A O 1
ATOM 2775 N N . HIS A 1 348 ? -40.668 -1.788 17.251 1.00 88.38 348 HIS A N 1
ATOM 2776 C CA . HIS A 1 348 ? -41.038 -3.087 17.813 1.00 88.38 348 HIS A CA 1
ATOM 2777 C C . HIS A 1 348 ? -41.398 -4.113 16.728 1.00 88.38 348 HIS A C 1
ATOM 2779 O O . HIS A 1 348 ? -40.981 -5.265 16.819 1.00 88.38 348 HIS A O 1
ATOM 2785 N N . GLN A 1 349 ? -42.085 -3.697 15.656 1.00 91.75 349 GLN A N 1
ATOM 2786 C CA . GLN A 1 349 ? -42.441 -4.612 14.567 1.00 91.75 349 GLN A CA 1
ATOM 2787 C C . GLN A 1 349 ? -41.203 -5.062 13.790 1.00 91.75 349 GLN A C 1
ATOM 2789 O O . GLN A 1 349 ? -41.138 -6.203 13.334 1.00 91.75 349 GLN A O 1
ATOM 2794 N N . LEU A 1 350 ? -40.220 -4.174 13.609 1.00 91.56 350 LEU A N 1
ATOM 2795 C CA . LEU A 1 350 ? -38.942 -4.534 12.997 1.00 91.56 350 LEU A CA 1
ATOM 2796 C C . LEU A 1 350 ? -38.202 -5.579 13.836 1.00 91.56 350 LEU A C 1
ATOM 2798 O O . LEU A 1 350 ? -37.711 -6.562 13.280 1.00 91.56 350 LEU A O 1
ATOM 2802 N N . TYR A 1 351 ? -38.153 -5.377 15.152 1.00 88.81 351 TYR A N 1
ATOM 2803 C CA . TYR A 1 351 ? -37.549 -6.323 16.082 1.00 88.81 351 TYR A CA 1
ATOM 2804 C C . TYR A 1 351 ? -38.237 -7.697 16.015 1.00 88.81 351 TYR A C 1
ATOM 2806 O O . TYR A 1 351 ? -37.566 -8.705 15.808 1.00 88.81 351 TYR A O 1
ATOM 2814 N N . GLU A 1 352 ? -39.571 -7.750 16.092 1.00 89.00 352 GLU A N 1
ATOM 2815 C CA . GLU A 1 352 ? -40.329 -9.007 15.998 1.00 89.00 352 GLU A CA 1
ATOM 2816 C C . GLU A 1 352 ? -40.095 -9.735 14.668 1.00 89.00 352 GLU A C 1
ATOM 2818 O O . GLU A 1 352 ? -39.866 -10.945 14.651 1.00 89.00 352 GLU A O 1
ATOM 2823 N N . ARG A 1 353 ? -40.083 -9.004 13.543 1.00 91.81 353 ARG A N 1
ATOM 2824 C CA . ARG A 1 353 ? -39.770 -9.584 12.225 1.00 91.81 353 ARG A CA 1
ATOM 2825 C C . ARG A 1 353 ? -38.359 -10.162 12.180 1.00 91.81 353 ARG A C 1
ATOM 2827 O O . ARG A 1 353 ? -38.167 -11.241 11.628 1.00 91.81 353 ARG A O 1
ATOM 2834 N N . ALA A 1 354 ? -37.381 -9.457 12.746 1.00 89.88 354 ALA A N 1
ATOM 2835 C CA . ALA A 1 354 ? -36.003 -9.928 12.803 1.00 89.88 354 ALA A CA 1
ATOM 2836 C C . ALA A 1 354 ? -35.874 -11.194 13.664 1.00 89.88 354 ALA A C 1
ATOM 2838 O O . ALA A 1 354 ? -35.187 -12.128 13.261 1.00 89.88 354 ALA A O 1
ATOM 2839 N N . VAL A 1 355 ? -36.572 -11.258 14.803 1.00 89.31 355 VAL A N 1
ATOM 2840 C CA . VAL A 1 355 ? -36.631 -12.458 15.654 1.00 89.31 355 VAL A CA 1
ATOM 2841 C C . VAL A 1 355 ? -37.263 -13.634 14.906 1.00 89.31 355 VAL A C 1
ATOM 2843 O O . VAL A 1 355 ? -36.711 -14.730 14.943 1.00 89.31 355 VAL A O 1
ATOM 2846 N N . GLN A 1 356 ? -38.365 -13.420 14.181 1.00 90.50 356 GLN A N 1
ATOM 2847 C CA . GLN A 1 356 ? -39.026 -14.481 13.413 1.00 90.50 356 GLN A CA 1
ATOM 2848 C C . GLN A 1 356 ? -38.090 -15.101 12.362 1.00 90.50 356 GLN A C 1
ATOM 2850 O O . GLN A 1 356 ? -37.985 -16.321 12.280 1.00 90.50 356 GLN A O 1
ATOM 2855 N N . LEU A 1 357 ? -37.331 -14.271 11.636 1.00 89.25 357 LEU A N 1
ATOM 2856 C CA . LEU A 1 357 ? -36.344 -14.719 10.641 1.00 89.25 357 LEU A CA 1
ATOM 2857 C C . LEU A 1 357 ? -35.179 -15.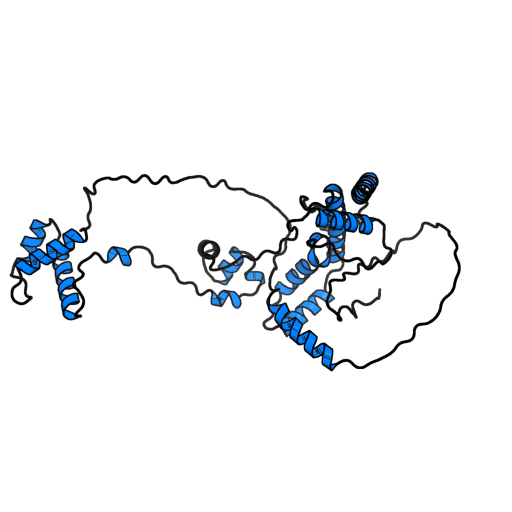534 11.230 1.00 89.25 357 LEU A C 1
ATOM 2859 O O . LEU A 1 357 ? -34.428 -16.156 10.481 1.00 89.25 357 LEU A O 1
ATOM 2863 N N . LEU A 1 358 ? -34.971 -15.495 12.548 1.00 83.81 358 LEU A N 1
ATOM 2864 C CA . LEU A 1 358 ? -33.942 -16.295 13.213 1.00 83.81 358 LEU A CA 1
ATOM 2865 C C . LEU A 1 358 ? -34.444 -17.686 13.608 1.00 83.81 358 LEU A C 1
ATOM 2867 O O . LEU A 1 358 ? -33.630 -18.614 13.680 1.00 83.81 358 LEU A O 1
ATOM 2871 N N . VAL A 1 359 ? -35.748 -17.814 13.873 1.00 80.00 359 VAL A N 1
ATOM 2872 C CA . VAL A 1 359 ? -36.408 -19.074 14.247 1.00 80.00 359 VAL A CA 1
ATOM 2873 C C . VAL A 1 359 ? -36.615 -19.971 13.024 1.00 80.00 359 VAL A C 1
ATOM 2875 O O . VAL A 1 359 ? -36.480 -21.188 13.150 1.00 80.00 359 VAL A O 1
ATOM 2878 N N . ASP A 1 360 ? -36.873 -19.364 11.863 1.00 57.53 360 ASP A N 1
ATOM 2879 C CA . ASP A 1 360 ? -36.927 -20.028 10.552 1.00 57.53 360 ASP A CA 1
ATOM 2880 C C . ASP A 1 360 ? -35.514 -20.382 10.036 1.00 57.53 360 ASP A C 1
ATOM 2882 O O . ASP A 1 360 ? -35.346 -21.468 9.433 1.00 57.53 360 ASP A O 1
#

InterPro domains:
  IPR036397 Ribonuclease H superfamily [G3DSA:3.30.420.10] (232-322)
  IPR056671 Domain of unknown function DUF7769 [PF24964] (102-156)

Sequence (360 aa):
MVLNMEEIIKGTDQQVIFFVDNDQQGMQYDMDVNANGNKEQEIELDDDDALQHELEALEDDIQDYGVYADAINVVLEEEELPDSDEEENDANANEPINARELTNPQRRAIYELLLTKSLDGYLEKGSTRVVAEVFNVSIRTVQRIWKRAQLCIAHGVQINVDSRKRYNCGRKKVEIDLSVVAAIPLRQRSTIRSLADALGVPKSTLHRLFKEGHLQRHSNSLKPYLKEANKKERLRWCVVGQMGLDIRLVNQPPNSPDMNCLDLGFFASLQSLTSTRVSSNMEELIENIHKEYNDYNPNTLNRVFVTLQSCYIEVMKASGGNKYKIPHMNKERLEALGILPKVLCCDHQLYERAVQLLVD

pLDDT: mean 72.64, std 23.0, range [25.84, 93.75]

Foldseek 3Di:
DDDDPPPPDDDDDDFDFDDDDPPDDDDDDDDDDDDDDDDDDDDDDDDVVVVVVVVVVVVVVVVVPDDDADDDPPPDPPPPDDPDDDPDPPPPPDDCPPDPDDAQVLLVVLQVQQVVQDDPLHGDVCSLVVSCVVSVHDSVLSVVSSVQQVVCVVVVHDRRSGDPCVVVPDDDDDDQPCVCVVVFQSNQVHDLVSVCVRSVHDSVVSVVCCVVVVDDDDDDDQQDDDDPVLLLVLLVLLLVVQVDDDRDGDHDGPSHLLLHLCSVPVVNPLVNQLSVDDDPDPVSSVVSSVVCVVVPDVLSSLVSQVQNNQVSLVSLVVSSHRPDDRDDDPQVVCVVVVNRDSDDDHDPVSSVSSVVSNVD

Secondary structure (DSSP, 8-state):
-----TT--S-SS---PPP----------------------------HHHHHHHHHHHHHHGGGS-------------------------------TT-SS--HHHHHHHHHHHHHTEETTEEPTTHHHHHHHHHT--HHHHHHHHHHHHHHHHTT-----S-THHHH-SPPP----SGGGGGS-GGGTSSHHHHHHHHT--HHHHHHHHHTTSS------SS----HHHHHHHHHHHHHHHS-------PPPTT-GGGSHIIIIIHHHHHHHHTTS--SSHHHHHHHHHHHHHT--HHHHHHHHHHHHHHHHHHHHTTT-S--PPPP--HHHHHHTT---SSPPPPHHHHHHHHHHHH-